Protein AF-A0A3C2EEM4-F1 (afdb_monomer)

Radius of gyration: 20.33 Å; Cα contacts (8 Å, |Δi|>4): 296; chains: 1; bounding box: 45×47×56 Å

pLDDT: mean 87.88, std 8.86, range [50.22, 98.38]

Nearest PDB structures (foldseek):
  3f7e-assembly1_B  TM=2.588E-01  e=2.971E+00  Mycolicibacterium smegmatis
  1b8m-assembly1_B  TM=1.562E-01  e=4.409E+00  Homo sapiens

Solvent-accessible surface area (backbone atoms only — not comparable to full-atom values): 11496 Å² total; per-residue (Å²): 78,31,35,69,43,98,84,75,45,78,46,79,70,43,50,67,49,71,42,63,48,26,52,34,72,70,47,68,84,57,85,82,83,59,86,52,42,92,77,50,68,72,65,81,54,28,32,37,43,38,29,25,86,85,75,49,72,41,78,44,52,39,49,71,39,75,70,48,96,58,37,70,40,38,24,47,23,66,43,71,44,64,59,63,28,79,74,38,94,62,88,51,88,75,74,90,64,34,28,35,42,52,73,85,50,93,42,48,74,63,52,40,66,44,67,73,46,82,42,83,44,60,70,77,89,67,89,69,87,86,70,88,80,61,79,75,85,77,72,98,69,51,73,50,70,53,78,96,86,42,71,51,67,60,73,80,86,85,69,86,80,72,82,81,86,78,86,51,82,48,76,42,68,60,76,28,75,45,89,51,128

Structure (mmCIF, N/CA/C/O backbone):
data_AF-A0A3C2EEM4-F1
#
_entry.id   AF-A0A3C2EEM4-F1
#
loop_
_atom_site.group_PDB
_atom_site.id
_atom_site.type_symbol
_atom_site.label_atom_id
_atom_site.label_alt_id
_atom_site.label_comp_id
_atom_site.label_asym_id
_atom_site.label_entity_id
_atom_site.label_seq_id
_atom_site.pdbx_PDB_ins_code
_atom_site.Cartn_x
_atom_site.Cartn_y
_atom_site.Cartn_z
_atom_site.occupancy
_atom_site.B_iso_or_equiv
_atom_site.auth_seq_id
_atom_site.auth_comp_id
_atom_site.auth_asym_id
_atom_site.auth_atom_id
_atom_site.pdbx_PDB_model_num
ATOM 1 N N . GLU A 1 1 ? -7.125 6.349 11.278 1.00 89.50 1 GLU A N 1
ATOM 2 C CA . GLU A 1 1 ? -7.644 6.377 9.908 1.00 89.50 1 GLU A CA 1
ATOM 3 C C . GLU A 1 1 ? -8.327 7.687 9.662 1.00 89.50 1 GLU A C 1
ATOM 5 O O . GLU A 1 1 ? -9.204 8.080 10.432 1.00 89.50 1 GLU A O 1
ATOM 10 N N . SER A 1 2 ? -7.897 8.320 8.584 1.00 91.81 2 SER A N 1
ATOM 11 C CA . SER A 1 2 ? -8.539 9.501 8.043 1.00 91.81 2 SER A CA 1
ATOM 12 C C . SER A 1 2 ? -8.528 9.378 6.538 1.00 91.81 2 SER A C 1
ATOM 14 O O . SER A 1 2 ? -7.517 8.961 5.974 1.00 91.81 2 SER A O 1
ATOM 16 N N . VAL A 1 3 ? -9.636 9.701 5.895 1.00 91.62 3 VAL A N 1
ATOM 17 C CA . VAL A 1 3 ? -9.782 9.560 4.447 1.00 91.62 3 VAL A CA 1
ATOM 18 C C . VAL A 1 3 ? -9.845 10.946 3.833 1.00 91.62 3 VAL A C 1
ATOM 20 O O . VAL A 1 3 ? -10.560 11.819 4.327 1.00 91.62 3 VAL A O 1
ATOM 23 N N . LEU A 1 4 ? -9.077 11.155 2.763 1.00 91.06 4 LEU A N 1
ATOM 24 C CA . LEU A 1 4 ? -9.224 12.346 1.942 1.00 91.06 4 LEU A CA 1
ATOM 25 C C . LEU A 1 4 ? -10.409 12.139 0.999 1.00 91.06 4 LEU A C 1
ATOM 27 O O . LEU A 1 4 ? -10.422 11.201 0.197 1.00 91.06 4 LEU A O 1
ATOM 31 N N . THR A 1 5 ? -11.408 13.001 1.128 1.00 88.38 5 THR A N 1
ATOM 32 C CA . THR A 1 5 ? -12.617 12.993 0.297 1.00 88.38 5 THR A CA 1
ATOM 33 C C . THR A 1 5 ? -12.367 13.664 -1.056 1.00 88.38 5 THR A C 1
ATOM 35 O O . THR A 1 5 ? -11.402 14.408 -1.235 1.00 88.38 5 THR A O 1
ATOM 38 N N . SER A 1 6 ? -13.273 13.454 -2.014 1.00 86.12 6 SER A N 1
ATOM 39 C CA . SER A 1 6 ? -13.220 14.094 -3.339 1.00 86.12 6 SER A CA 1
ATOM 40 C C . SER A 1 6 ? -13.271 15.628 -3.282 1.00 86.12 6 SER A C 1
ATOM 42 O O . SER A 1 6 ? -12.810 16.290 -4.205 1.00 86.12 6 SER A O 1
ATOM 44 N N . GLU A 1 7 ? -13.800 16.191 -2.194 1.00 85.12 7 GLU A N 1
ATOM 45 C CA . GLU A 1 7 ? -13.881 17.636 -1.941 1.00 85.12 7 GLU A CA 1
ATOM 46 C C . GLU A 1 7 ? -12.627 18.193 -1.241 1.00 85.12 7 GLU A C 1
ATOM 48 O O . GLU A 1 7 ? -12.628 19.332 -0.780 1.00 85.12 7 GLU A O 1
ATOM 53 N N . ASN A 1 8 ? -11.552 17.401 -1.144 1.00 82.62 8 ASN A N 1
ATOM 54 C CA . ASN A 1 8 ? -10.299 17.752 -0.467 1.00 82.62 8 ASN A CA 1
ATOM 55 C C . ASN A 1 8 ? -10.444 18.008 1.051 1.00 82.62 8 ASN A C 1
ATOM 57 O O . ASN A 1 8 ? -9.596 18.651 1.677 1.00 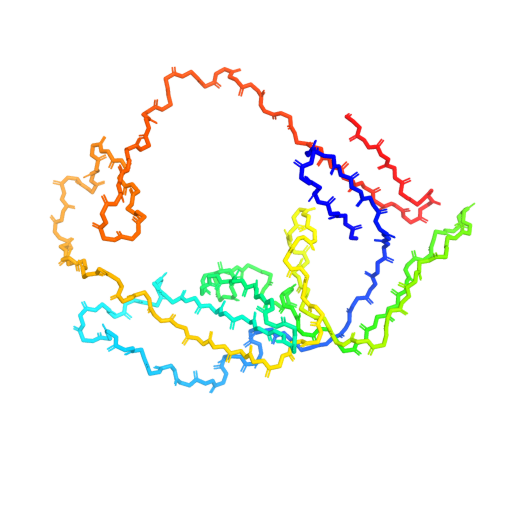82.62 8 ASN A O 1
ATOM 61 N N . ASN A 1 9 ? -11.507 17.472 1.656 1.00 86.31 9 ASN A N 1
ATOM 62 C CA . ASN A 1 9 ? -11.719 17.469 3.102 1.00 86.31 9 ASN A CA 1
ATOM 63 C C . ASN A 1 9 ? -11.183 16.174 3.718 1.00 86.31 9 ASN A C 1
ATOM 65 O O . ASN A 1 9 ? -11.308 15.103 3.116 1.00 86.31 9 ASN A O 1
ATOM 69 N N . VAL A 1 10 ? -10.618 16.272 4.922 1.00 89.19 10 VAL A N 1
ATOM 70 C CA . VAL A 1 10 ? -10.135 15.119 5.691 1.00 89.19 10 VAL A CA 1
ATOM 71 C C . VAL A 1 10 ? -11.228 14.673 6.649 1.00 89.19 10 VAL A C 1
ATOM 73 O O . VAL A 1 10 ? -11.633 15.430 7.528 1.00 89.19 10 VAL A O 1
ATOM 76 N N . GLU A 1 11 ? -11.688 13.437 6.496 1.00 90.00 11 GLU A N 1
ATOM 77 C CA . GLU A 1 11 ? -12.656 12.825 7.402 1.00 90.00 11 GLU A CA 1
ATOM 78 C C . GLU A 1 11 ? -11.941 11.857 8.345 1.00 90.00 11 GLU A C 1
ATOM 80 O O . GLU A 1 11 ? -11.355 10.868 7.901 1.00 90.00 11 GLU A O 1
ATOM 85 N N . PHE A 1 12 ? -11.976 12.132 9.652 1.00 89.44 12 PHE A N 1
ATOM 86 C CA . PHE A 1 12 ? -11.448 11.215 10.660 1.00 89.44 12 PHE A CA 1
ATOM 87 C C . PHE A 1 12 ? -12.462 10.114 10.971 1.00 89.44 12 PHE A C 1
ATOM 89 O O . PHE A 1 12 ? -13.551 10.380 11.475 1.00 89.44 12 PHE A O 1
ATOM 96 N N . ILE A 1 13 ? -12.067 8.866 10.727 1.00 89.94 13 ILE A N 1
ATOM 97 C CA . ILE A 1 13 ? -12.925 7.691 10.931 1.00 89.94 13 ILE A CA 1
ATOM 98 C C . ILE A 1 13 ? -12.725 7.111 12.332 1.00 89.94 13 ILE A C 1
ATOM 100 O O . ILE A 1 13 ? -13.673 6.697 12.999 1.00 89.94 13 ILE A O 1
ATOM 104 N N . GLY A 1 14 ? -11.476 7.060 12.790 1.00 89.69 14 GLY A N 1
ATOM 105 C CA . GLY A 1 14 ? -11.154 6.460 14.076 1.00 89.69 14 GLY A CA 1
ATOM 106 C C . GLY A 1 14 ? -9.685 6.121 14.240 1.00 89.69 14 GLY A C 1
ATOM 107 O O . GLY A 1 14 ? -8.887 6.198 13.305 1.00 89.69 14 GLY A O 1
ATOM 108 N N . ALA A 1 15 ? -9.315 5.725 15.452 1.00 90.56 15 ALA A N 1
ATOM 109 C CA . ALA A 1 15 ? -7.987 5.214 15.755 1.00 90.56 15 ALA A CA 1
ATOM 110 C C . ALA A 1 15 ? -8.075 3.710 16.005 1.00 90.56 15 ALA A C 1
ATOM 112 O O . ALA A 1 15 ? -8.898 3.255 16.799 1.00 90.56 15 ALA A O 1
ATOM 113 N N . PHE A 1 16 ? -7.215 2.943 15.340 1.00 91.94 16 PHE A N 1
ATOM 114 C CA . PHE A 1 16 ? -7.275 1.488 15.351 1.00 91.94 16 PHE A CA 1
ATOM 115 C C . PHE A 1 16 ? -5.883 0.895 15.512 1.00 91.94 16 PHE A C 1
ATOM 117 O O . PHE A 1 16 ? -4.899 1.417 14.987 1.00 91.94 16 PHE A O 1
ATOM 124 N N . ARG A 1 17 ? -5.816 -0.228 16.222 1.00 93.19 17 ARG A N 1
ATOM 125 C CA . ARG A 1 17 ? -4.671 -1.128 16.211 1.00 93.19 17 ARG A CA 1
ATOM 126 C C . ARG A 1 17 ? -5.009 -2.297 15.300 1.00 93.19 17 ARG A C 1
ATOM 128 O O . ARG A 1 17 ? -5.908 -3.076 15.616 1.00 93.19 17 ARG A O 1
ATOM 135 N N . TYR A 1 18 ? -4.252 -2.429 14.222 1.00 95.62 18 TYR A N 1
ATOM 136 C CA . TYR A 1 18 ? -4.351 -3.557 13.309 1.00 95.62 18 TYR A CA 1
ATOM 137 C C . TYR A 1 18 ? -3.287 -4.605 13.604 1.00 95.62 18 TYR A C 1
ATOM 139 O O . TYR A 1 18 ? -2.171 -4.281 14.016 1.00 95.62 18 TYR A O 1
ATOM 147 N N . LYS A 1 19 ? -3.641 -5.868 13.380 1.00 96.06 19 LYS A N 1
ATOM 148 C CA . LYS A 1 19 ? -2.719 -7.000 13.424 1.00 96.06 19 LYS A CA 1
ATOM 149 C C . LYS A 1 19 ? -3.008 -7.922 12.247 1.00 96.06 19 LYS A C 1
ATOM 151 O O . LYS A 1 19 ? -4.160 -8.107 11.861 1.00 96.06 19 LYS A O 1
ATOM 156 N N . GLY A 1 20 ? -1.951 -8.481 11.675 1.00 96.62 20 GLY A N 1
ATOM 157 C CA . GLY A 1 20 ? -2.048 -9.357 10.520 1.00 96.62 20 GLY A CA 1
ATOM 158 C C . GLY A 1 20 ? -0.684 -9.658 9.917 1.00 96.62 20 GLY A C 1
ATOM 159 O O . GLY A 1 20 ? 0.334 -9.560 10.604 1.00 96.62 20 GLY A O 1
ATOM 160 N N . TYR A 1 21 ? -0.675 -10.021 8.639 1.00 97.50 21 TYR A N 1
ATOM 161 C CA . TYR A 1 21 ? 0.526 -10.455 7.927 1.00 97.50 21 TYR A CA 1
ATOM 162 C C . TYR A 1 21 ? 1.130 -9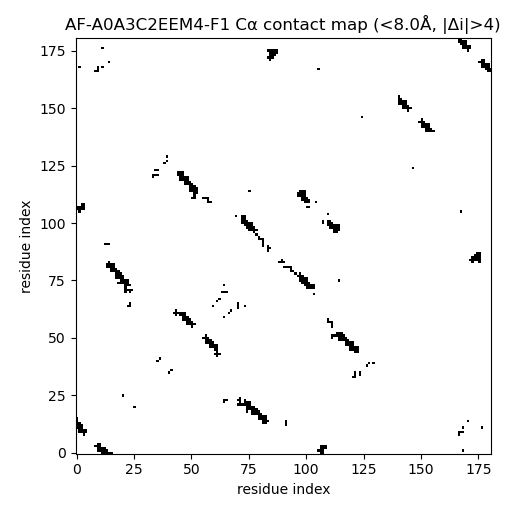.304 7.131 1.00 97.50 21 TYR A C 1
ATOM 164 O O . TYR A 1 21 ? 0.421 -8.648 6.370 1.00 97.50 21 TYR A O 1
ATOM 172 N N . SER A 1 22 ? 2.434 -9.069 7.271 1.00 97.69 22 SER A N 1
ATOM 173 C CA . SER A 1 22 ? 3.128 -8.091 6.433 1.00 97.69 22 SER A CA 1
ATOM 174 C C . SER A 1 22 ? 3.136 -8.530 4.975 1.00 97.69 22 SER A C 1
ATOM 176 O O . SER A 1 22 ? 3.408 -9.691 4.667 1.00 97.69 22 SER A O 1
ATOM 178 N N . LEU A 1 23 ? 2.922 -7.581 4.067 1.00 97.19 23 LEU A N 1
ATOM 179 C CA . LEU A 1 23 ? 3.099 -7.808 2.640 1.00 97.19 23 LEU A CA 1
ATOM 180 C C . LEU A 1 23 ? 4.549 -8.199 2.311 1.00 97.19 23 LEU A C 1
ATOM 182 O O . LEU A 1 23 ? 4.767 -9.034 1.438 1.00 97.19 23 LEU A O 1
ATOM 186 N N . PHE A 1 24 ? 5.530 -7.675 3.053 1.00 97.38 24 PHE A N 1
ATOM 187 C CA . PHE A 1 24 ? 6.920 -8.122 2.953 1.00 97.38 24 PHE A CA 1
ATOM 188 C C . PHE A 1 24 ? 7.051 -9.608 3.301 1.00 97.38 24 PHE A C 1
ATOM 190 O O . PHE A 1 24 ? 7.590 -10.367 2.503 1.00 97.38 24 PHE A O 1
ATOM 197 N N . ASP A 1 25 ? 6.513 -10.046 4.443 1.00 97.12 25 ASP A N 1
ATOM 198 C CA . ASP A 1 25 ? 6.624 -11.445 4.885 1.00 97.12 25 ASP A CA 1
ATOM 199 C C . ASP A 1 25 ? 5.908 -12.407 3.930 1.00 97.12 25 ASP A C 1
ATOM 201 O O . ASP A 1 25 ? 6.370 -13.527 3.716 1.00 97.12 25 ASP A O 1
ATOM 205 N N . LEU A 1 26 ? 4.806 -11.961 3.319 1.00 96.75 26 LEU A N 1
ATOM 206 C CA . LEU A 1 26 ? 4.083 -12.730 2.309 1.00 96.75 26 LEU A CA 1
ATOM 207 C C . LEU A 1 26 ? 4.866 -12.863 1.000 1.00 96.75 26 LEU A C 1
ATOM 209 O O . LEU A 1 26 ? 4.804 -13.913 0.372 1.00 96.75 26 LEU A O 1
ATOM 213 N N . LEU A 1 27 ? 5.578 -11.820 0.564 1.00 96.12 27 LEU A N 1
ATOM 214 C CA . LEU A 1 27 ? 6.225 -11.785 -0.753 1.00 96.12 27 LEU A CA 1
ATOM 215 C C . LEU A 1 27 ? 7.686 -12.245 -0.734 1.00 96.12 27 LEU A C 1
ATOM 217 O O . LEU A 1 27 ? 8.135 -12.877 -1.689 1.00 96.12 27 LEU A O 1
ATOM 221 N N . ASN A 1 28 ? 8.427 -11.944 0.332 1.00 95.50 28 ASN A N 1
ATOM 222 C CA . ASN A 1 28 ? 9.863 -12.200 0.456 1.00 95.50 28 ASN A CA 1
ATOM 223 C C . ASN A 1 28 ? 10.275 -13.674 0.238 1.00 95.50 28 ASN A C 1
ATOM 225 O O . ASN A 1 28 ? 11.320 -13.905 -0.371 1.00 95.50 28 ASN A O 1
ATOM 229 N N . PRO A 1 29 ? 9.485 -14.689 0.651 1.00 95.38 29 PRO A N 1
ATOM 230 C CA . PRO A 1 29 ? 9.822 -16.088 0.385 1.00 95.38 29 PRO A CA 1
ATOM 231 C C . PRO A 1 29 ? 9.763 -16.486 -1.098 1.00 95.38 29 PRO A C 1
ATOM 233 O O . PRO A 1 29 ? 10.272 -17.546 -1.469 1.00 95.38 29 PRO A O 1
ATOM 236 N N . HIS A 1 30 ? 9.122 -15.689 -1.957 1.00 91.12 30 HIS A N 1
ATOM 237 C CA . HIS A 1 30 ? 8.883 -16.055 -3.349 1.00 91.12 30 HIS A CA 1
ATOM 238 C C . HIS A 1 30 ? 9.983 -15.547 -4.286 1.00 91.12 30 HIS A C 1
ATOM 240 O O . HIS A 1 30 ? 10.279 -14.357 -4.367 1.00 91.12 30 HIS A O 1
ATOM 246 N N . LEU A 1 31 ? 10.534 -16.459 -5.093 1.00 86.81 31 LEU A N 1
ATOM 247 C CA . LEU A 1 31 ? 11.424 -16.105 -6.198 1.00 86.81 31 LEU A CA 1
ATOM 248 C C . LEU A 1 31 ? 10.620 -15.489 -7.349 1.00 86.81 31 LEU A C 1
ATOM 250 O O . LEU A 1 31 ? 9.825 -16.166 -8.008 1.00 86.81 31 LEU A O 1
ATOM 254 N N . LEU A 1 32 ? 10.854 -14.205 -7.611 1.00 87.44 32 LEU A N 1
ATOM 255 C CA . LEU A 1 32 ? 10.164 -13.466 -8.663 1.00 87.44 32 LEU A CA 1
ATOM 256 C C . LEU A 1 32 ? 10.621 -13.895 -10.059 1.00 87.44 32 LEU A C 1
ATOM 258 O O . LEU A 1 32 ? 11.792 -13.773 -10.420 1.00 87.44 32 LEU A O 1
ATOM 262 N N . LYS A 1 33 ? 9.663 -14.312 -10.890 1.00 88.19 33 LYS A N 1
ATOM 263 C CA . LYS A 1 33 ? 9.865 -14.556 -12.325 1.00 88.19 33 LYS A CA 1
ATOM 264 C C . LYS A 1 33 ? 9.409 -13.340 -13.124 1.00 88.19 33 LYS A C 1
ATOM 266 O O . LYS A 1 33 ? 8.292 -13.291 -13.633 1.00 88.19 33 LYS A O 1
ATOM 271 N N . LYS A 1 34 ? 10.272 -12.330 -13.184 1.00 89.12 34 LYS A N 1
ATOM 272 C CA . LYS A 1 34 ? 10.001 -11.061 -13.865 1.00 89.12 34 LYS A CA 1
ATOM 273 C C . LYS A 1 34 ? 9.889 -11.253 -15.383 1.00 89.12 34 LYS A C 1
ATOM 275 O O . LYS A 1 34 ? 10.791 -11.808 -16.003 1.00 89.12 34 LYS A O 1
ATOM 280 N N . LYS A 1 35 ? 8.796 -10.763 -15.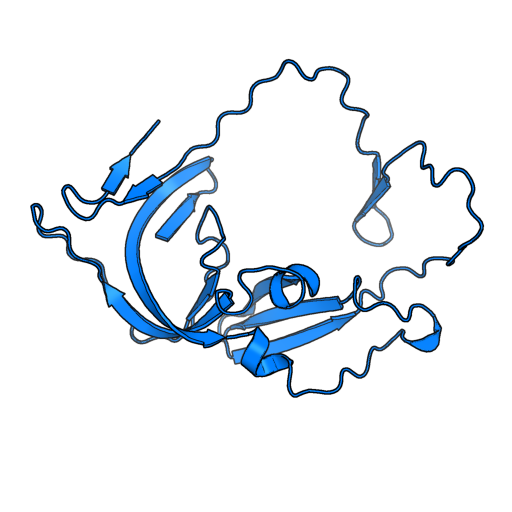981 1.00 88.50 35 LYS A N 1
ATOM 281 C CA . LYS A 1 35 ? 8.451 -10.977 -17.401 1.00 88.50 35 LYS A CA 1
ATOM 282 C C . LYS A 1 35 ? 9.505 -10.424 -18.365 1.00 88.50 35 LYS A C 1
ATOM 284 O O . LYS A 1 35 ? 9.824 -11.061 -19.359 1.00 88.50 35 LYS A O 1
ATOM 289 N N . ASN A 1 36 ? 10.052 -9.253 -18.059 1.00 87.75 36 ASN A N 1
ATOM 290 C CA . ASN A 1 36 ? 11.026 -8.518 -18.871 1.00 87.75 36 ASN A CA 1
ATOM 291 C C . ASN A 1 36 ? 12.460 -8.610 -18.309 1.00 87.75 36 ASN A C 1
ATOM 293 O O . ASN A 1 36 ? 13.258 -7.709 -18.551 1.00 87.75 36 ASN A O 1
ATOM 297 N N . VAL A 1 37 ? 12.803 -9.664 -17.550 1.00 88.81 37 VAL A N 1
ATOM 298 C CA . VAL A 1 37 ? 14.117 -9.790 -16.879 1.00 88.81 37 VAL A CA 1
ATOM 299 C C . VAL A 1 37 ? 15.309 -9.699 -17.838 1.00 88.81 37 VAL A C 1
ATOM 301 O O . VAL A 1 37 ? 16.332 -9.121 -17.481 1.00 88.81 37 VAL A O 1
ATOM 304 N N . GLU A 1 38 ? 15.171 -10.201 -19.066 1.00 88.62 38 GLU A N 1
ATOM 305 C CA . GLU A 1 38 ? 16.239 -10.160 -20.075 1.00 88.62 38 GLU A CA 1
ATOM 306 C C . GLU A 1 38 ? 16.520 -8.744 -20.592 1.00 88.62 38 GLU A C 1
ATOM 308 O O . GLU A 1 38 ? 17.649 -8.427 -20.955 1.00 88.62 38 GLU A O 1
ATOM 313 N N . ILE A 1 39 ? 15.505 -7.878 -20.579 1.00 87.00 39 ILE A N 1
ATOM 314 C CA . ILE A 1 39 ? 15.567 -6.511 -21.114 1.00 87.00 39 ILE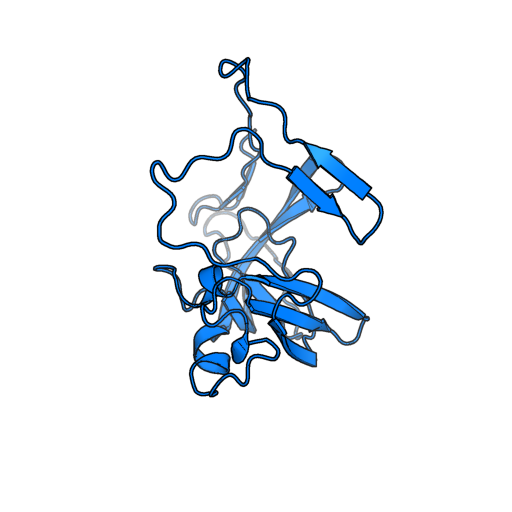 A CA 1
ATOM 315 C C . ILE A 1 39 ? 15.881 -5.519 -19.991 1.00 87.00 39 ILE A C 1
ATOM 317 O O . ILE A 1 39 ? 16.708 -4.621 -20.138 1.00 87.00 39 ILE A O 1
ATOM 321 N N . PHE A 1 40 ? 15.247 -5.703 -18.834 1.00 86.31 40 PHE A N 1
ATOM 322 C CA . PHE A 1 40 ? 15.383 -4.843 -17.670 1.00 86.31 40 PHE A CA 1
ATOM 323 C C . PHE A 1 40 ? 15.463 -5.703 -16.408 1.00 86.31 40 PHE A C 1
ATOM 325 O O . PHE A 1 40 ? 14.460 -6.181 -15.889 1.00 86.31 40 PHE A O 1
ATOM 332 N N . ARG A 1 41 ? 16.674 -5.923 -15.896 1.00 86.25 41 ARG A N 1
ATOM 333 C CA . ARG A 1 41 ? 16.896 -6.746 -14.692 1.00 86.25 41 ARG A CA 1
ATOM 334 C C . ARG A 1 41 ? 16.470 -6.103 -13.365 1.00 86.25 41 ARG A C 1
ATOM 336 O O . ARG A 1 41 ? 15.990 -6.851 -12.515 1.00 86.25 41 ARG A O 1
ATOM 343 N N . PRO A 1 42 ? 16.671 -4.790 -13.124 1.00 87.31 42 PRO A N 1
ATOM 344 C CA . PRO A 1 42 ? 16.372 -4.202 -11.819 1.00 87.31 42 PRO A CA 1
ATOM 345 C C . PRO A 1 42 ? 14.899 -4.384 -11.415 1.00 87.31 42 PRO A C 1
ATOM 347 O O . PRO A 1 42 ? 14.037 -4.296 -12.283 1.00 87.31 42 PRO A O 1
ATOM 350 N N . PRO A 1 43 ? 14.586 -4.585 -10.121 1.00 88.62 43 PRO A N 1
ATOM 351 C CA . PRO A 1 43 ? 13.213 -4.786 -9.649 1.00 88.62 43 PRO A CA 1
ATOM 352 C C . PRO A 1 43 ? 12.424 -3.476 -9.467 1.00 88.62 43 PRO A C 1
ATOM 354 O O . PRO A 1 43 ? 11.311 -3.499 -8.960 1.00 88.62 43 PRO A O 1
ATOM 357 N N . ILE A 1 44 ? 12.997 -2.324 -9.833 1.00 87.88 44 ILE A N 1
ATOM 358 C CA . ILE A 1 44 ? 12.401 -0.998 -9.594 1.00 87.88 44 ILE A CA 1
ATOM 359 C C . ILE A 1 44 ? 11.131 -0.740 -10.420 1.00 87.88 44 ILE A C 1
ATOM 361 O O . ILE A 1 44 ? 10.332 0.120 -10.076 1.00 87.88 44 ILE A O 1
ATOM 365 N N . ASP A 1 45 ? 10.930 -1.493 -11.498 1.00 90.38 45 ASP A N 1
ATOM 366 C CA . ASP A 1 45 ? 9.733 -1.452 -12.339 1.00 90.38 45 ASP A CA 1
ATOM 367 C C . ASP A 1 45 ? 8.671 -2.482 -11.906 1.00 90.38 45 ASP A C 1
ATOM 369 O O . ASP A 1 45 ? 7.674 -2.681 -12.606 1.00 90.38 45 ASP A O 1
ATOM 373 N N . LEU A 1 46 ? 8.884 -3.164 -10.776 1.00 93.94 46 LEU A N 1
ATOM 374 C CA . LEU A 1 46 ? 7.893 -4.046 -10.176 1.00 93.94 46 LEU A CA 1
ATOM 375 C C . LEU A 1 46 ? 6.913 -3.257 -9.304 1.00 93.94 46 LEU A C 1
ATOM 377 O O . LEU A 1 46 ? 7.265 -2.290 -8.624 1.00 93.94 46 LEU A O 1
ATOM 381 N N . TYR A 1 47 ? 5.674 -3.727 -9.283 1.00 95.88 47 TYR A N 1
ATOM 382 C CA . TYR A 1 47 ? 4.617 -3.214 -8.426 1.00 95.88 47 TYR A CA 1
ATOM 383 C C . TYR A 1 47 ? 3.647 -4.336 -8.058 1.00 95.88 47 TYR A C 1
ATOM 385 O O . TYR A 1 47 ? 3.503 -5.334 -8.767 1.00 95.88 47 TYR A O 1
ATOM 393 N N . VAL A 1 48 ? 2.994 -4.182 -6.919 1.00 97.31 48 VAL A N 1
ATOM 394 C CA . VAL A 1 48 ? 2.043 -5.123 -6.352 1.00 97.31 48 VAL A CA 1
ATOM 395 C C . VAL A 1 48 ? 0.651 -4.538 -6.489 1.00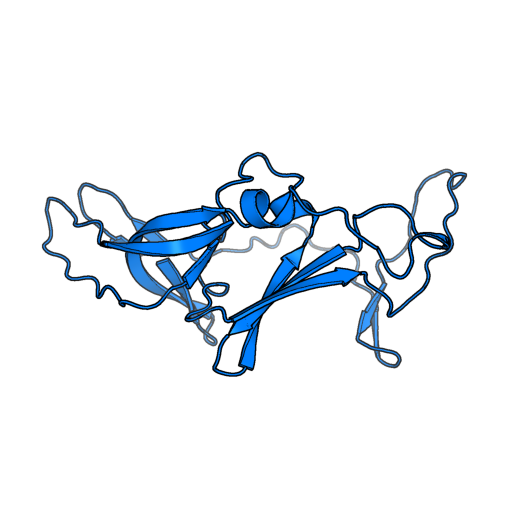 97.31 48 VAL A C 1
ATOM 397 O O . VAL A 1 48 ? 0.394 -3.423 -6.045 1.00 97.31 48 VAL A O 1
ATOM 400 N N . VAL A 1 49 ? -0.245 -5.300 -7.105 1.00 97.94 49 VAL A N 1
ATOM 401 C CA . VAL A 1 49 ? -1.671 -4.986 -7.194 1.00 97.94 49 VAL A CA 1
ATOM 402 C C . VAL A 1 49 ? -2.411 -5.942 -6.274 1.00 97.94 49 VAL A C 1
ATOM 404 O O . VAL A 1 49 ? -2.273 -7.160 -6.419 1.00 97.94 49 VAL A O 1
ATOM 407 N N . ILE A 1 50 ? -3.188 -5.393 -5.346 1.00 98.31 50 ILE A N 1
ATOM 408 C CA . ILE A 1 50 ? -4.077 -6.166 -4.481 1.00 98.31 50 ILE A CA 1
ATOM 409 C C . ILE A 1 50 ? -5.510 -5.835 -4.867 1.00 98.31 50 ILE A C 1
ATOM 411 O O . ILE A 1 50 ? -5.855 -4.661 -4.959 1.00 98.31 50 ILE A O 1
ATOM 415 N N . GLU A 1 51 ? -6.319 -6.861 -5.101 1.00 98.38 51 GLU A N 1
ATOM 416 C CA . GLU A 1 51 ? -7.728 -6.736 -5.478 1.00 98.38 51 GLU A CA 1
ATOM 417 C C . GLU A 1 51 ? -8.631 -7.402 -4.445 1.00 98.38 51 GLU A C 1
ATOM 419 O O . GLU A 1 51 ? -8.222 -8.371 -3.791 1.00 98.38 51 GLU A O 1
ATOM 424 N N . ASN A 1 52 ? -9.863 -6.909 -4.328 1.00 97.50 52 ASN A N 1
ATOM 425 C CA . ASN A 1 52 ? -10.893 -7.496 -3.476 1.00 97.50 52 ASN A CA 1
ATOM 426 C C . ASN A 1 52 ? -12.022 -8.180 -4.258 1.00 97.50 52 ASN A C 1
ATOM 428 O O . ASN A 1 52 ? -12.052 -8.199 -5.489 1.00 97.50 52 ASN A O 1
ATOM 432 N N . ASP A 1 53 ? -12.959 -8.755 -3.508 1.00 95.56 53 ASP A N 1
ATOM 433 C CA . ASP A 1 53 ? -14.170 -9.416 -4.005 1.00 95.56 53 ASP A CA 1
ATOM 434 C C . ASP A 1 53 ? -15.160 -8.469 -4.711 1.00 95.56 53 ASP A C 1
ATOM 436 O O . ASP A 1 53 ? -16.048 -8.936 -5.425 1.00 95.56 53 ASP A O 1
ATOM 440 N N . LYS A 1 54 ? -14.987 -7.150 -4.567 1.00 96.19 54 LYS A N 1
ATOM 441 C CA . LYS A 1 54 ? -15.788 -6.105 -5.226 1.00 96.19 54 LYS A CA 1
ATOM 442 C C . LYS A 1 54 ? -15.149 -5.563 -6.511 1.00 96.19 54 LYS A C 1
ATOM 444 O O . LYS A 1 54 ? -15.748 -4.718 -7.171 1.00 96.19 54 LYS A O 1
ATOM 449 N N . GLY A 1 55 ? -13.960 -6.042 -6.885 1.00 95.69 55 GLY A N 1
ATOM 450 C CA . GLY A 1 55 ? -13.219 -5.560 -8.056 1.00 95.69 55 GLY A CA 1
ATOM 451 C C . GLY A 1 55 ? -12.491 -4.227 -7.841 1.00 95.69 55 GLY A C 1
ATOM 452 O O . GLY A 1 55 ? -12.001 -3.637 -8.803 1.00 95.69 55 GLY A O 1
ATOM 453 N N . GLU A 1 56 ? -12.400 -3.751 -6.600 1.00 97.56 56 GLU A N 1
ATOM 454 C CA . GLU A 1 56 ? -11.568 -2.612 -6.219 1.00 97.56 56 GLU A CA 1
ATOM 455 C C . GLU A 1 56 ? -10.108 -3.061 -6.097 1.00 97.56 56 GLU A C 1
ATOM 457 O O . GLU A 1 56 ? -9.817 -4.231 -5.827 1.00 97.56 56 GLU A O 1
ATOM 462 N N . SER A 1 57 ? -9.171 -2.130 -6.285 1.00 97.69 57 SER A N 1
ATOM 463 C CA . SER A 1 57 ? -7.749 -2.450 -6.217 1.00 97.69 57 SER A CA 1
ATOM 464 C C . SER A 1 57 ? -6.917 -1.337 -5.610 1.00 97.69 57 SER A C 1
ATOM 466 O O . SER A 1 57 ? -7.183 -0.158 -5.845 1.00 97.69 57 SER A O 1
ATOM 468 N N . VAL A 1 58 ? -5.855 -1.727 -4.912 1.00 97.81 58 VAL A N 1
ATOM 469 C CA . VAL A 1 58 ? -4.802 -0.825 -4.441 1.00 97.81 58 VAL A CA 1
ATOM 470 C C . VAL A 1 58 ? -3.455 -1.271 -4.989 1.00 97.81 58 VAL A C 1
ATOM 472 O O . VAL A 1 58 ? -3.234 -2.454 -5.268 1.00 97.81 58 VAL A O 1
ATOM 475 N N . VAL A 1 59 ? -2.556 -0.306 -5.170 1.00 97.31 59 VAL A N 1
ATOM 476 C CA . VAL A 1 59 ? -1.246 -0.529 -5.780 1.00 97.31 59 VAL A CA 1
ATOM 477 C C . VAL A 1 59 ? -0.141 -0.048 -4.852 1.00 97.31 59 VAL A C 1
ATOM 479 O O . VAL A 1 59 ? -0.215 1.053 -4.298 1.00 97.31 59 VAL A O 1
ATOM 482 N N . PHE A 1 60 ? 0.894 -0.877 -4.736 1.00 96.94 60 PHE A N 1
ATOM 483 C CA . PHE A 1 60 ? 2.129 -0.573 -4.029 1.00 96.94 60 PHE A CA 1
ATOM 484 C C . PHE A 1 60 ? 3.329 -0.806 -4.955 1.00 96.94 60 PHE A C 1
ATOM 486 O O . PHE A 1 60 ? 3.421 -1.828 -5.625 1.00 96.94 60 PHE A O 1
ATOM 493 N N . SER A 1 61 ? 4.264 0.128 -5.017 1.00 95.06 61 SER A N 1
ATOM 494 C CA . SER A 1 61 ? 5.578 -0.048 -5.626 1.00 95.06 61 SER A CA 1
ATOM 495 C C . SER A 1 61 ? 6.383 -1.150 -4.929 1.00 95.06 61 SER A C 1
ATOM 497 O O . SER A 1 61 ? 6.220 -1.432 -3.744 1.00 95.06 61 SER A O 1
ATOM 499 N N . TRP A 1 62 ? 7.313 -1.773 -5.650 1.00 95.19 62 TRP A N 1
ATOM 500 C CA . TRP A 1 62 ? 8.223 -2.733 -5.024 1.00 95.19 62 TRP A CA 1
ATOM 501 C C . TRP A 1 62 ? 9.116 -2.082 -3.957 1.00 95.19 62 TRP A C 1
ATOM 503 O O . TRP A 1 62 ? 9.380 -2.667 -2.905 1.00 95.19 62 TRP A O 1
ATOM 513 N N . SER A 1 63 ? 9.544 -0.842 -4.203 1.00 92.69 63 SER A N 1
ATOM 514 C CA . SER A 1 63 ? 10.397 -0.081 -3.292 1.00 92.69 63 SER A CA 1
ATOM 515 C C . SER A 1 63 ? 9.710 0.272 -1.974 1.00 92.69 63 SER A C 1
ATOM 517 O O . SER A 1 63 ? 10.359 0.195 -0.938 1.00 92.69 63 SER A O 1
ATOM 519 N N . GLU A 1 64 ? 8.413 0.594 -1.951 1.00 93.75 64 GLU A N 1
ATOM 520 C CA . GLU A 1 64 ? 7.749 0.892 -0.669 1.00 93.75 64 GLU A CA 1
ATOM 521 C C . GLU A 1 64 ? 7.573 -0.342 0.226 1.00 93.75 64 GLU A C 1
ATOM 523 O O . GLU A 1 64 ? 7.403 -0.198 1.431 1.00 93.75 64 GLU A O 1
ATOM 528 N N . ILE A 1 65 ? 7.673 -1.549 -0.341 1.00 95.44 65 ILE A N 1
ATOM 529 C CA . ILE A 1 65 ? 7.612 -2.811 0.408 1.00 95.44 65 ILE A CA 1
ATOM 530 C C . ILE A 1 65 ? 9.015 -3.249 0.859 1.00 95.44 65 ILE A C 1
ATOM 532 O O . ILE A 1 65 ? 9.195 -3.659 2.003 1.00 95.44 65 ILE A O 1
ATOM 536 N N . PHE A 1 66 ? 10.017 -3.164 -0.026 1.00 94.31 66 PHE A N 1
ATOM 537 C CA . PHE A 1 66 ? 11.349 -3.754 0.196 1.00 94.31 66 PHE A CA 1
ATOM 538 C C . PHE A 1 66 ? 12.478 -2.743 0.457 1.00 94.31 66 PHE A C 1
ATOM 540 O O . PHE A 1 66 ? 13.553 -3.140 0.898 1.00 94.31 66 PHE A O 1
ATOM 547 N N . GLN A 1 67 ? 12.280 -1.456 0.166 1.00 90.75 67 GLN A N 1
ATOM 548 C CA . GLN A 1 67 ? 13.307 -0.400 0.229 1.00 90.75 67 GLN A CA 1
ATOM 549 C C . GLN A 1 67 ? 12.887 0.739 1.170 1.00 90.75 67 GLN A C 1
ATOM 551 O O . GLN A 1 67 ? 13.062 1.920 0.877 1.00 90.75 67 GLN A O 1
ATOM 556 N N . THR A 1 68 ? 12.325 0.376 2.319 1.00 90.38 68 THR A N 1
ATOM 557 C CA . THR A 1 68 ? 11.916 1.294 3.385 1.00 90.38 68 THR A CA 1
ATOM 558 C C . THR A 1 68 ? 12.446 0.797 4.728 1.00 90.38 68 THR A C 1
ATOM 560 O O . THR A 1 68 ? 12.785 -0.372 4.873 1.00 90.38 68 THR A O 1
ATOM 563 N N . ASN A 1 69 ? 12.477 1.661 5.742 1.00 92.44 69 ASN A N 1
ATOM 564 C CA . ASN A 1 69 ? 12.745 1.242 7.123 1.00 92.44 69 ASN A CA 1
ATOM 565 C C . ASN A 1 69 ? 11.488 0.683 7.820 1.00 92.44 69 ASN A C 1
ATOM 567 O O . ASN A 1 69 ? 11.564 0.217 8.954 1.00 92.44 69 ASN A O 1
ATOM 571 N N . LEU A 1 70 ? 10.328 0.736 7.155 1.00 93.06 70 LEU A N 1
ATOM 572 C CA . LEU A 1 70 ? 9.015 0.361 7.692 1.00 93.06 70 LEU A CA 1
ATOM 573 C C . LEU A 1 70 ? 8.442 -0.889 6.996 1.00 93.06 70 LEU A C 1
ATOM 575 O O . LEU A 1 70 ? 7.246 -0.969 6.732 1.00 93.06 70 LEU A O 1
ATOM 579 N N . ILE A 1 71 ? 9.290 -1.879 6.702 1.00 94.69 71 ILE A N 1
ATOM 580 C CA . ILE A 1 71 ? 8.962 -3.046 5.853 1.00 94.69 71 ILE A CA 1
ATOM 581 C C . ILE A 1 71 ? 7.780 -3.908 6.342 1.00 94.69 71 ILE A C 1
ATOM 583 O O . ILE A 1 71 ? 7.184 -4.633 5.553 1.00 94.69 71 ILE A O 1
ATOM 587 N N . HIS A 1 72 ? 7.399 -3.828 7.622 1.00 96.56 72 HIS A N 1
ATOM 588 C CA . HIS A 1 72 ? 6.264 -4.578 8.186 1.00 96.56 72 HIS A CA 1
ATOM 589 C C . HIS A 1 72 ? 5.006 -3.726 8.425 1.00 96.56 72 HIS A C 1
ATOM 591 O O . HIS A 1 72 ? 4.132 -4.130 9.190 1.00 96.56 72 HIS A O 1
ATOM 597 N N . GLN A 1 73 ? 4.911 -2.539 7.815 1.00 95.00 73 GLN A N 1
ATOM 598 C CA . GLN A 1 73 ? 3.804 -1.597 8.045 1.00 95.00 73 GLN A CA 1
ATOM 599 C C . GLN A 1 73 ? 2.757 -1.536 6.925 1.00 95.00 73 GLN A C 1
ATOM 601 O O . GLN A 1 73 ? 1.747 -0.848 7.080 1.00 95.00 73 GLN A O 1
ATOM 606 N N . ILE A 1 74 ? 2.961 -2.286 5.841 1.00 97.44 74 ILE A N 1
ATOM 607 C CA . ILE A 1 74 ? 1.918 -2.597 4.859 1.00 97.44 74 ILE A CA 1
ATOM 608 C C . ILE A 1 74 ? 1.469 -4.027 5.139 1.00 97.44 74 ILE A C 1
ATOM 610 O O . ILE A 1 74 ? 2.254 -4.963 4.973 1.00 97.44 74 ILE A O 1
ATOM 614 N N . ILE A 1 75 ? 0.238 -4.202 5.613 1.00 97.75 75 ILE A N 1
ATOM 615 C CA . ILE A 1 75 ? -0.245 -5.483 6.140 1.00 97.75 75 ILE A CA 1
ATOM 616 C C . ILE A 1 75 ? -1.584 -5.899 5.530 1.00 97.75 75 ILE A C 1
ATOM 618 O O . ILE A 1 75 ? -2.425 -5.060 5.209 1.00 97.75 75 ILE A O 1
ATOM 622 N N . LEU A 1 76 ? -1.804 -7.211 5.452 1.00 97.62 76 LEU A N 1
ATOM 623 C CA . LEU A 1 76 ? -3.134 -7.813 5.438 1.00 97.62 76 LEU A CA 1
ATOM 624 C C . LEU A 1 76 ? -3.593 -7.973 6.888 1.00 97.62 76 LEU A C 1
ATOM 626 O O . LEU A 1 76 ? -3.253 -8.955 7.551 1.00 97.62 76 LEU A O 1
ATOM 630 N N . ALA A 1 77 ? -4.317 -6.983 7.393 1.00 97.38 77 ALA A N 1
ATOM 631 C CA . ALA A 1 77 ? -4.904 -6.989 8.718 1.00 97.38 77 ALA A CA 1
ATOM 632 C C . ALA A 1 77 ? -6.038 -8.018 8.797 1.00 97.38 77 ALA A C 1
ATOM 634 O O . ALA A 1 77 ? -7.008 -7.950 8.044 1.00 97.38 77 ALA A O 1
ATOM 635 N N . THR A 1 78 ? -5.915 -8.950 9.735 1.00 95.69 78 THR A N 1
ATOM 636 C CA . THR A 1 78 ? -6.912 -9.988 10.038 1.00 95.69 78 THR A CA 1
ATOM 637 C C . THR A 1 78 ? -7.642 -9.710 11.348 1.00 95.69 78 THR A C 1
ATOM 639 O O . THR A 1 78 ? -8.677 -10.305 11.625 1.00 95.69 78 THR A O 1
ATOM 642 N N . GLU A 1 79 ? -7.082 -8.826 12.173 1.00 94.94 79 GLU A N 1
ATOM 643 C CA . GLU A 1 79 ? -7.616 -8.422 13.467 1.00 94.94 79 GLU A CA 1
ATOM 644 C C . GLU A 1 79 ? -7.566 -6.893 13.586 1.00 94.94 79 GLU A C 1
ATOM 646 O O . GLU A 1 79 ? -6.590 -6.245 13.183 1.00 94.94 79 GLU A O 1
ATOM 651 N N . VAL A 1 80 ? -8.599 -6.318 14.202 1.00 94.75 80 VAL A N 1
ATOM 652 C CA . VAL A 1 80 ? -8.702 -4.885 14.482 1.00 94.75 80 VAL A CA 1
ATOM 653 C C . VAL A 1 80 ? -9.230 -4.659 15.894 1.00 94.75 80 VAL A C 1
ATOM 655 O O . VAL A 1 80 ? -10.134 -5.350 16.358 1.00 94.75 80 VAL A O 1
ATOM 658 N N . ALA A 1 81 ? -8.666 -3.673 16.585 1.00 91.94 81 ALA A N 1
ATOM 659 C CA . ALA A 1 81 ? -9.194 -3.175 17.848 1.00 91.94 81 ALA A CA 1
ATOM 660 C C . ALA A 1 81 ? -9.230 -1.640 17.832 1.00 91.94 81 ALA A C 1
ATOM 662 O O . ALA A 1 81 ? -8.252 -1.023 17.398 1.00 91.94 81 ALA A O 1
ATOM 663 N N . PRO A 1 82 ? -10.307 -1.000 18.320 1.00 90.75 82 PRO A N 1
ATOM 664 C CA . PRO A 1 82 ? -10.368 0.449 18.399 1.00 90.75 82 PRO A CA 1
ATOM 665 C C . PRO A 1 82 ? -9.480 0.948 19.546 1.00 90.75 82 PRO A C 1
ATOM 667 O O . PRO A 1 82 ? -9.422 0.346 20.622 1.00 90.75 82 PRO A O 1
ATOM 670 N N . ILE A 1 83 ? -8.793 2.067 19.335 1.00 87.88 83 ILE A N 1
ATOM 671 C CA . ILE A 1 83 ? -8.003 2.746 20.364 1.00 87.88 83 ILE A CA 1
ATOM 672 C C . ILE A 1 83 ? -8.888 3.816 21.002 1.00 87.88 83 ILE A C 1
ATOM 674 O O . ILE A 1 83 ? -9.136 4.865 20.410 1.00 87.88 83 ILE A O 1
ATOM 678 N N . LYS A 1 84 ? -9.369 3.548 22.218 1.00 83.19 84 LYS A N 1
ATOM 679 C CA . LYS A 1 84 ? -10.217 4.483 22.969 1.00 83.19 84 LYS A CA 1
ATOM 680 C C . LYS A 1 84 ? -9.387 5.581 23.635 1.00 83.19 84 LYS A C 1
ATOM 682 O O . LYS A 1 84 ? -8.308 5.320 24.167 1.00 83.19 84 LYS A O 1
ATOM 687 N N . SER A 1 85 ? -9.908 6.808 23.632 1.00 78.88 85 SER A N 1
ATOM 688 C CA . SER A 1 85 ? -9.343 7.912 24.418 1.00 78.88 85 SER A CA 1
ATOM 689 C C . SER A 1 85 ? -9.666 7.747 25.907 1.00 78.88 85 SER A C 1
ATOM 691 O O . SER A 1 85 ? -10.750 7.295 26.267 1.00 78.88 85 SER A O 1
ATOM 693 N N . TYR A 1 86 ? -8.749 8.162 26.786 1.00 74.81 86 TYR A N 1
ATOM 694 C CA . TYR A 1 86 ? -8.971 8.107 28.236 1.00 74.81 86 TYR A CA 1
ATOM 695 C C . TYR A 1 86 ? -10.025 9.100 28.740 1.00 74.81 86 TYR A C 1
ATOM 697 O O . TYR A 1 86 ? -10.665 8.844 29.757 1.00 74.81 86 TYR A O 1
ATOM 705 N N . LYS A 1 87 ? -10.171 10.257 28.081 1.00 72.12 87 LYS A N 1
ATOM 706 C CA . LYS A 1 87 ? -11.022 11.361 28.566 1.00 72.12 87 LYS A CA 1
ATOM 707 C C . LYS A 1 87 ? -12.346 11.500 27.822 1.00 72.12 87 LYS A C 1
ATOM 709 O O . LYS A 1 87 ? -13.213 12.240 28.279 1.00 72.12 87 LYS A O 1
ATOM 714 N N . LYS A 1 88 ? -12.494 10.835 26.677 1.00 68.25 88 LYS A N 1
ATOM 715 C CA . LYS A 1 88 ? -13.718 10.839 25.874 1.00 68.25 88 LYS A CA 1
ATOM 716 C C . LYS A 1 88 ? -14.048 9.419 25.462 1.00 68.25 88 LYS A C 1
ATOM 718 O O . LYS A 1 88 ? -13.228 8.760 24.821 1.00 68.25 88 LYS A O 1
ATOM 723 N N . ASP A 1 89 ? -15.256 8.980 25.798 1.00 66.12 89 ASP A N 1
ATOM 724 C CA . ASP A 1 89 ? -15.750 7.733 25.241 1.00 66.12 89 ASP A CA 1
ATOM 725 C C . ASP A 1 89 ? -15.918 7.911 23.731 1.00 66.12 89 ASP A C 1
ATOM 727 O O . ASP A 1 89 ? -16.443 8.919 23.251 1.00 66.12 89 ASP A O 1
ATOM 731 N N . THR A 1 90 ? -15.351 6.974 22.988 1.00 70.81 90 THR A N 1
ATOM 732 C CA . THR A 1 90 ? -15.290 6.997 21.529 1.00 70.81 90 THR A CA 1
ATOM 733 C C . THR A 1 90 ? -15.602 5.593 21.051 1.00 70.81 90 THR A C 1
ATOM 735 O O . THR A 1 90 ? -14.927 4.628 21.417 1.00 70.81 90 THR A O 1
ATOM 738 N N . GLU A 1 91 ? -16.662 5.475 20.259 1.00 77.56 91 GLU A N 1
ATOM 739 C CA . GLU A 1 91 ? -17.109 4.205 19.704 1.00 77.56 91 GLU A CA 1
ATOM 740 C C . GLU A 1 91 ? -16.741 4.158 18.221 1.00 77.56 91 GLU A C 1
ATOM 742 O O . GLU A 1 91 ? -17.456 4.661 17.358 1.00 77.56 91 GLU A O 1
ATOM 747 N N . TYR A 1 92 ? -15.572 3.585 17.929 1.00 81.69 92 TYR A N 1
ATOM 748 C CA . TYR A 1 92 ? -15.154 3.318 16.556 1.00 81.69 92 TYR A CA 1
ATOM 749 C C . TYR A 1 92 ? -15.613 1.924 16.151 1.00 81.69 92 TYR A C 1
ATOM 751 O O . TYR A 1 92 ? -15.307 0.938 16.827 1.00 81.69 92 TYR A O 1
ATOM 759 N N . LYS A 1 93 ? -16.337 1.838 15.034 1.00 80.38 93 LYS A N 1
ATOM 760 C CA . LYS A 1 93 ? -16.831 0.565 14.512 1.00 80.38 93 LYS A CA 1
ATOM 761 C C . LYS A 1 93 ? -15.663 -0.290 14.033 1.00 80.38 93 LYS A C 1
ATOM 763 O O . LYS A 1 93 ? -14.862 0.151 13.213 1.00 80.38 93 LYS A O 1
ATOM 768 N N . THR A 1 94 ? -15.598 -1.524 14.511 1.00 79.19 94 THR A N 1
ATOM 769 C CA . THR A 1 94 ? -14.701 -2.550 13.977 1.00 79.19 94 THR A CA 1
ATOM 770 C C . THR A 1 94 ? -15.475 -3.467 13.047 1.00 79.19 94 THR A C 1
ATOM 772 O O . THR A 1 94 ? -16.503 -4.012 13.439 1.00 79.19 94 THR A O 1
ATOM 775 N N . GLY A 1 95 ? -14.990 -3.632 11.818 1.00 79.00 95 GLY A N 1
ATOM 776 C CA . GLY A 1 95 ? -15.478 -4.677 10.921 1.00 79.00 95 GLY A CA 1
ATOM 777 C C . GLY A 1 95 ? -14.833 -6.028 11.236 1.00 79.00 95 GLY A C 1
ATOM 778 O O . GLY A 1 95 ? -13.756 -6.079 11.825 1.00 79.00 95 GLY A O 1
ATOM 779 N N . GLU A 1 96 ? -15.473 -7.113 10.803 1.00 83.12 96 GLU A N 1
ATOM 780 C CA . GLU A 1 96 ? -14.924 -8.483 10.875 1.00 83.12 96 GLU A CA 1
ATOM 781 C C . GLU A 1 96 ? -14.094 -8.853 9.632 1.00 83.12 96 GLU A C 1
ATOM 783 O O . GLU A 1 96 ? -13.509 -9.930 9.543 1.00 83.12 96 GLU A O 1
ATOM 788 N N . GLN A 1 97 ? -14.059 -7.956 8.650 1.00 91.56 97 GLN A N 1
ATOM 789 C CA . GLN A 1 97 ? -13.416 -8.170 7.364 1.00 91.56 97 GLN A CA 1
ATOM 790 C C . GLN A 1 97 ? -11.907 -7.973 7.447 1.00 91.56 97 GLN A C 1
ATOM 792 O O . GLN A 1 97 ? -11.411 -7.096 8.159 1.00 91.56 97 GLN A O 1
ATOM 797 N N . TRP A 1 98 ? -11.179 -8.764 6.661 1.00 95.31 98 TRP A N 1
ATOM 798 C CA . TRP A 1 98 ? -9.754 -8.539 6.461 1.00 95.31 98 TRP A CA 1
ATOM 799 C C . TRP A 1 98 ? -9.550 -7.240 5.688 1.00 95.31 98 TRP A C 1
ATOM 801 O O . TRP A 1 98 ? -10.351 -6.903 4.814 1.00 95.31 98 TRP A O 1
ATOM 811 N N . LYS A 1 99 ? -8.474 -6.513 5.987 1.00 96.06 99 LYS A N 1
ATOM 812 C CA . LYS A 1 99 ? -8.163 -5.242 5.324 1.00 96.06 99 LYS A CA 1
ATOM 813 C C . LYS A 1 99 ? -6.710 -5.178 4.896 1.00 96.06 99 LYS A C 1
ATOM 815 O O . LYS A 1 99 ? -5.827 -5.546 5.659 1.00 96.06 99 LYS A O 1
ATOM 820 N N . VAL A 1 100 ? -6.442 -4.648 3.712 1.00 97.69 100 VAL A N 1
ATOM 821 C CA . VAL A 1 100 ? -5.116 -4.106 3.401 1.00 97.69 100 VAL A CA 1
ATOM 822 C C . VAL A 1 100 ? -4.983 -2.780 4.134 1.00 97.69 100 VAL A C 1
ATOM 824 O O . VAL A 1 100 ? -5.864 -1.935 4.001 1.00 97.69 100 VAL A O 1
ATOM 827 N N . ILE A 1 101 ? -3.909 -2.597 4.897 1.00 96.81 101 ILE A N 1
ATOM 828 C CA . ILE A 1 101 ? -3.621 -1.363 5.635 1.00 96.81 101 ILE A CA 1
ATOM 829 C C . ILE A 1 101 ? -2.176 -0.951 5.361 1.00 96.81 101 ILE A C 1
ATOM 831 O O . ILE A 1 101 ? -1.270 -1.773 5.483 1.00 96.81 101 ILE A O 1
ATOM 835 N N . SER A 1 102 ? -1.961 0.327 5.045 1.00 96.00 102 SER A N 1
ATOM 836 C CA . SER A 1 102 ? -0.637 0.956 4.983 1.00 96.00 102 SER A CA 1
ATOM 837 C C . SER A 1 102 ? -0.522 1.998 6.091 1.00 96.00 102 SER A C 1
ATOM 839 O O . SER A 1 102 ? -1.203 3.023 6.056 1.00 96.00 102 SER A O 1
ATOM 841 N N . ALA A 1 103 ? 0.307 1.737 7.104 1.00 92.69 103 ALA A N 1
ATOM 842 C CA . ALA A 1 103 ? 0.396 2.622 8.268 1.00 92.69 103 ALA A CA 1
ATOM 843 C C . ALA A 1 103 ? 1.167 3.925 7.992 1.00 92.69 103 ALA A C 1
ATOM 845 O O . ALA A 1 103 ? 0.997 4.897 8.723 1.00 92.69 103 ALA A O 1
ATOM 846 N N . SER A 1 104 ? 2.012 3.947 6.958 1.00 90.31 104 SER A N 1
ATOM 847 C CA . SER A 1 104 ? 2.805 5.119 6.571 1.00 90.31 104 SER A CA 1
ATOM 848 C C . SER A 1 104 ? 2.041 6.118 5.702 1.00 90.31 104 SER A C 1
ATOM 850 O O . SER A 1 104 ? 2.574 7.181 5.386 1.00 90.31 104 SER A O 1
ATOM 852 N N . ASP A 1 105 ? 0.821 5.783 5.286 1.00 92.38 105 ASP A N 1
ATOM 853 C CA . ASP A 1 105 ? 0.019 6.672 4.459 1.00 92.38 105 ASP A CA 1
ATOM 854 C C . ASP A 1 105 ? -0.525 7.824 5.299 1.00 92.38 105 ASP A C 1
ATOM 856 O O . ASP A 1 105 ? -1.068 7.619 6.385 1.00 92.38 105 ASP A O 1
ATOM 860 N N . LEU A 1 106 ? -0.432 9.043 4.761 1.00 89.94 106 LEU A N 1
ATOM 861 C CA . LEU A 1 106 ? -1.031 10.217 5.396 1.00 89.94 106 LEU A CA 1
ATOM 862 C C . LEU A 1 106 ? -2.557 10.075 5.512 1.00 89.94 106 LEU A C 1
ATOM 864 O O . LEU A 1 106 ? -3.144 10.469 6.519 1.00 89.94 106 LEU A O 1
ATOM 868 N N . TYR A 1 107 ? -3.180 9.482 4.491 1.00 92.50 107 TYR A N 1
ATOM 869 C CA . TYR A 1 107 ? -4.609 9.198 4.440 1.00 92.50 107 TYR A CA 1
ATOM 870 C C . TYR A 1 107 ? -4.851 7.735 4.080 1.00 92.50 107 TYR A C 1
ATOM 872 O O . TYR A 1 107 ? -4.177 7.161 3.229 1.00 92.50 107 TYR A O 1
ATOM 880 N N . SER A 1 108 ? -5.875 7.139 4.676 1.00 93.25 108 SER A N 1
ATOM 881 C CA . SER A 1 108 ? -6.235 5.725 4.549 1.00 93.25 108 SER A CA 1
ATOM 882 C C . SER A 1 108 ? -6.979 5.397 3.243 1.00 93.25 108 SER A C 1
ATOM 884 O O . SER A 1 108 ? -7.773 4.465 3.195 1.00 93.25 108 SER A O 1
ATOM 886 N N . ASN A 1 109 ? -6.727 6.143 2.162 1.00 93.00 109 ASN A N 1
ATOM 887 C CA . ASN A 1 109 ? -7.351 5.922 0.852 1.00 93.00 109 ASN A CA 1
ATOM 888 C C . ASN A 1 109 ? -6.897 4.611 0.182 1.00 93.00 109 ASN A C 1
ATOM 890 O O . ASN A 1 109 ? -7.584 4.123 -0.708 1.00 93.00 109 ASN A O 1
ATOM 894 N N . ARG A 1 110 ? -5.758 4.035 0.599 1.00 94.62 110 ARG A N 1
ATOM 895 C CA . ARG A 1 110 ? -5.275 2.718 0.138 1.00 94.62 110 ARG A CA 1
ATOM 896 C C . ARG A 1 110 ? -5.692 1.561 1.054 1.00 94.62 110 ARG A C 1
ATOM 898 O O . ARG A 1 110 ? -5.119 0.475 0.970 1.00 94.62 110 ARG A O 1
ATOM 905 N N . THR A 1 111 ? -6.683 1.776 1.919 1.00 95.25 111 THR A N 1
ATOM 906 C CA . THR A 1 111 ? -7.330 0.689 2.653 1.00 95.25 111 THR A CA 1
ATOM 907 C C . THR A 1 111 ? -8.254 -0.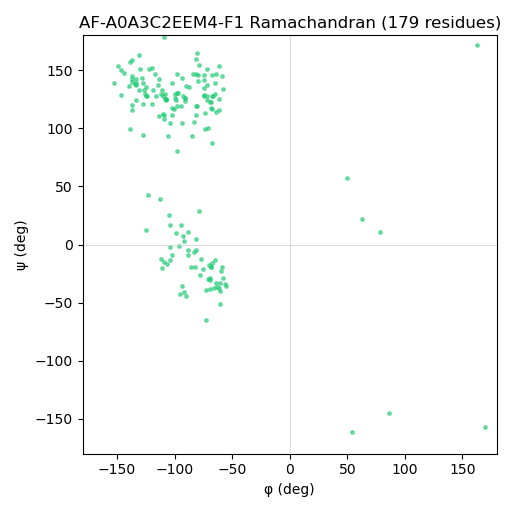083 1.717 1.00 95.25 111 THR A C 1
ATOM 909 O O . THR A 1 111 ? -9.098 0.511 1.053 1.00 95.25 111 THR A O 1
ATOM 912 N N . LEU A 1 112 ? -8.116 -1.408 1.680 1.00 96.31 112 LEU A N 1
ATOM 913 C CA . LEU A 1 112 ? -8.936 -2.286 0.841 1.00 96.31 112 LEU A CA 1
ATOM 914 C C . LEU A 1 112 ? -9.554 -3.390 1.698 1.00 96.31 112 LEU A C 1
ATOM 916 O O . LEU A 1 112 ? -8.824 -4.161 2.316 1.00 96.31 112 LEU A O 1
ATOM 920 N N . GLU A 1 113 ? -10.880 -3.480 1.738 1.00 95.94 113 GLU A N 1
ATOM 921 C CA . GLU A 1 113 ? -11.591 -4.538 2.469 1.00 95.94 113 GLU A CA 1
ATOM 922 C C . GLU A 1 113 ? -11.661 -5.829 1.645 1.00 95.94 113 GLU A C 1
ATOM 924 O O . GLU A 1 113 ? -11.768 -5.764 0.423 1.00 95.94 113 GLU A O 1
ATOM 929 N N . ASN A 1 114 ? -11.619 -6.985 2.313 1.00 96.06 114 ASN A N 1
ATOM 930 C CA . ASN A 1 114 ? -11.678 -8.332 1.728 1.00 96.06 114 ASN A CA 1
ATOM 931 C C . ASN A 1 114 ? -10.703 -8.570 0.556 1.00 96.06 114 ASN A C 1
ATOM 933 O O . ASN A 1 114 ? -11.132 -8.949 -0.535 1.00 96.06 114 ASN A O 1
ATOM 937 N N . PRO A 1 115 ? -9.383 -8.384 0.740 1.00 97.19 115 PRO A N 1
ATOM 938 C CA . PRO A 1 115 ? -8.418 -8.691 -0.311 1.00 97.19 115 PRO A CA 1
ATOM 939 C C . PRO A 1 115 ? -8.470 -10.180 -0.682 1.00 97.19 115 PRO A C 1
ATOM 941 O O . PRO A 1 115 ? -8.294 -11.048 0.173 1.00 97.19 115 PRO A O 1
ATOM 944 N N . VAL A 1 116 ? -8.675 -10.476 -1.966 1.00 97.44 116 VAL A N 1
ATOM 945 C CA . VAL A 1 116 ? -8.790 -11.848 -2.497 1.00 97.44 116 VAL A CA 1
ATOM 946 C C . VAL A 1 116 ? -7.607 -12.253 -3.366 1.00 97.44 116 VAL A C 1
ATOM 948 O O . VAL A 1 116 ? -7.377 -13.443 -3.585 1.00 97.44 116 VAL A O 1
ATOM 951 N N . ARG A 1 117 ? -6.851 -11.283 -3.892 1.00 97.81 117 ARG A N 1
ATOM 952 C CA . ARG A 1 117 ? -5.772 -11.553 -4.845 1.00 97.81 117 ARG A CA 1
ATOM 953 C C . ARG A 1 117 ? -4.623 -10.569 -4.678 1.00 97.81 117 ARG A C 1
ATOM 955 O O . ARG A 1 117 ? -4.838 -9.366 -4.724 1.00 97.81 117 ARG A O 1
ATOM 962 N N . ILE A 1 118 ? -3.401 -11.092 -4.557 1.00 97.56 118 ILE A N 1
ATOM 963 C CA . ILE A 1 118 ? -2.153 -10.321 -4.636 1.00 97.56 118 ILE A CA 1
ATOM 964 C C . ILE A 1 118 ? -1.444 -10.705 -5.933 1.00 97.56 118 ILE A C 1
ATOM 966 O O . ILE A 1 118 ? -1.213 -11.885 -6.196 1.00 97.56 118 ILE A O 1
ATOM 970 N N . MET A 1 119 ? -1.076 -9.715 -6.741 1.00 96.56 119 MET A N 1
ATOM 971 C CA . MET A 1 119 ? -0.313 -9.912 -7.972 1.00 96.56 119 MET A CA 1
ATOM 972 C C . MET A 1 119 ? 0.933 -9.047 -7.967 1.00 96.56 119 MET A C 1
ATOM 974 O O . MET A 1 119 ? 0.838 -7.834 -7.807 1.00 96.56 119 MET A O 1
ATOM 978 N N . VAL A 1 120 ? 2.084 -9.649 -8.254 1.00 95.88 120 VAL A N 1
ATOM 979 C CA . VAL A 1 120 ? 3.295 -8.900 -8.597 1.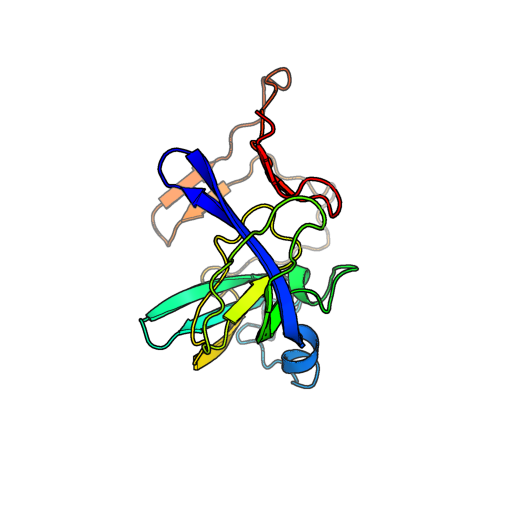00 95.88 120 VAL A CA 1
ATOM 980 C C . VAL A 1 120 ? 3.331 -8.727 -10.112 1.00 95.88 120 VAL A C 1
ATOM 982 O O . VAL A 1 120 ? 3.285 -9.710 -10.854 1.00 95.88 120 VAL A O 1
ATOM 985 N N . LYS A 1 121 ? 3.402 -7.481 -10.574 1.00 94.25 121 LYS A N 1
ATOM 986 C CA . LYS A 1 121 ? 3.485 -7.110 -11.988 1.00 94.25 121 LYS A CA 1
ATOM 987 C C . LYS A 1 121 ? 4.809 -6.399 -12.253 1.00 94.25 121 LYS A C 1
ATOM 989 O O . LYS A 1 121 ? 5.323 -5.692 -11.394 1.00 94.25 121 LYS A O 1
ATOM 994 N N . SER A 1 122 ? 5.353 -6.594 -13.448 1.00 92.19 122 SER A N 1
ATOM 995 C CA . SER A 1 122 ? 6.443 -5.783 -13.995 1.00 92.19 122 SER A CA 1
ATOM 996 C C . SER A 1 122 ? 5.871 -4.809 -15.005 1.00 92.19 122 SER A C 1
ATOM 998 O O . SER A 1 122 ? 5.033 -5.213 -15.814 1.00 92.19 122 SER A O 1
ATOM 1000 N N . PHE A 1 123 ? 6.343 -3.568 -15.000 1.00 88.44 123 PHE A N 1
ATOM 1001 C CA . PHE A 1 123 ? 5.981 -2.607 -16.028 1.00 88.44 123 PHE A CA 1
ATOM 1002 C C . PHE A 1 123 ? 6.443 -3.098 -17.404 1.00 88.44 123 PHE A C 1
ATOM 1004 O O . PHE A 1 123 ? 7.634 -3.259 -17.667 1.00 88.44 123 PHE A O 1
ATOM 1011 N N . ASP A 1 124 ? 5.480 -3.355 -18.281 1.00 82.81 124 ASP A N 1
ATOM 1012 C CA . ASP A 1 124 ? 5.697 -3.921 -19.612 1.00 82.81 124 ASP A CA 1
ATOM 1013 C C . ASP A 1 124 ? 5.109 -3.051 -20.730 1.00 82.81 124 ASP A C 1
ATOM 1015 O O . ASP A 1 124 ? 5.012 -3.487 -21.872 1.00 82.81 124 ASP A O 1
ATOM 1019 N N . GLN A 1 125 ? 4.730 -1.810 -20.410 1.00 80.50 125 GLN A N 1
ATOM 1020 C CA . GLN A 1 125 ? 4.123 -0.884 -21.371 1.00 80.50 125 GLN A CA 1
ATOM 1021 C C . GLN A 1 125 ? 5.161 -0.168 -22.241 1.00 80.50 125 GLN A C 1
ATOM 1023 O O . GLN A 1 125 ? 4.820 0.370 -23.293 1.00 80.50 125 GLN A O 1
ATOM 1028 N N . LYS A 1 126 ? 6.425 -0.130 -21.805 1.00 78.56 126 LYS A N 1
ATOM 1029 C CA . LYS A 1 126 ? 7.522 0.478 -22.558 1.00 78.56 126 LYS A CA 1
ATOM 1030 C C . LYS A 1 126 ? 8.853 -0.165 -22.200 1.00 78.56 126 LYS A C 1
ATOM 1032 O O . LYS A 1 126 ? 9.149 -0.392 -21.029 1.00 78.56 126 LYS A O 1
ATOM 1037 N N . GLU A 1 127 ? 9.674 -0.387 -23.216 1.00 79.12 127 GLU A N 1
ATOM 1038 C CA . GLU A 1 127 ? 11.069 -0.774 -23.045 1.00 79.12 127 GLU A CA 1
ATOM 1039 C C . GLU A 1 127 ? 11.950 0.470 -22.911 1.00 79.12 127 GLU A C 1
ATOM 1041 O O . GLU A 1 127 ? 11.811 1.446 -23.655 1.00 79.12 127 GLU A O 1
ATOM 1046 N N . TYR A 1 128 ? 12.868 0.435 -21.949 1.00 75.75 128 TYR A N 1
ATOM 1047 C CA . TYR A 1 128 ? 13.851 1.490 -21.745 1.00 75.75 128 TYR A CA 1
ATOM 1048 C C . TYR A 1 128 ? 15.219 0.991 -22.183 1.00 75.75 128 TYR A C 1
ATOM 1050 O O . TYR A 1 128 ? 15.707 -0.025 -21.688 1.00 75.75 128 TYR A O 1
ATOM 1058 N N . VAL A 1 129 ? 15.859 1.734 -23.084 1.00 79.62 129 VAL A N 1
ATOM 1059 C CA . VAL A 1 129 ? 17.251 1.478 -23.450 1.00 79.62 129 VAL A CA 1
ATOM 1060 C C . VAL A 1 129 ? 18.128 1.818 -22.248 1.00 79.62 129 VAL A C 1
ATOM 1062 O O . VAL A 1 129 ? 18.171 2.965 -21.802 1.00 79.62 129 VAL A O 1
ATOM 1065 N N . ILE A 1 130 ? 18.823 0.817 -21.710 1.00 82.12 130 ILE A N 1
ATOM 1066 C CA . ILE A 1 130 ? 19.731 1.000 -20.577 1.00 82.12 130 ILE A CA 1
ATOM 1067 C C . ILE A 1 130 ? 21.079 1.488 -21.111 1.00 82.12 130 ILE A C 1
ATOM 1069 O O . ILE A 1 130 ? 21.856 0.704 -21.649 1.00 82.12 130 ILE A O 1
ATOM 1073 N N . ASN A 1 131 ? 21.374 2.772 -20.916 1.00 85.94 131 ASN A N 1
ATOM 1074 C CA . ASN A 1 131 ? 22.696 3.341 -21.160 1.00 85.94 131 ASN A CA 1
ATOM 1075 C C . ASN A 1 131 ? 23.351 3.699 -19.815 1.00 85.94 131 ASN A C 1
ATOM 1077 O O . ASN A 1 131 ? 22.877 4.585 -19.106 1.00 85.94 131 ASN A O 1
ATOM 1081 N N . ARG A 1 132 ? 24.415 2.973 -19.447 1.00 85.06 132 ARG A N 1
ATOM 1082 C CA . ARG A 1 132 ? 25.150 3.164 -18.181 1.00 85.06 132 ARG A CA 1
ATOM 1083 C C . ARG A 1 132 ? 26.278 4.191 -18.284 1.00 85.06 132 ARG A C 1
ATOM 1085 O O . ARG A 1 132 ? 26.813 4.589 -17.255 1.00 85.06 132 ARG A O 1
ATOM 1092 N N . ASP A 1 133 ? 26.588 4.639 -19.495 1.00 91.38 133 ASP A N 1
ATOM 1093 C CA . ASP A 1 133 ? 27.707 5.534 -19.791 1.00 91.38 133 ASP A CA 1
ATOM 1094 C C . ASP A 1 133 ? 27.260 6.999 -19.928 1.00 91.38 133 ASP A C 1
ATOM 1096 O O . ASP A 1 133 ? 28.031 7.856 -20.356 1.00 91.38 133 ASP A O 1
ATOM 1100 N N . ILE A 1 134 ? 26.008 7.312 -19.568 1.00 88.31 134 ILE A N 1
ATOM 1101 C CA . ILE A 1 134 ? 25.482 8.679 -19.616 1.00 88.31 134 ILE A CA 1
ATOM 1102 C C . ILE A 1 134 ? 26.265 9.559 -18.629 1.00 88.31 134 ILE A C 1
ATOM 1104 O O . ILE A 1 134 ? 26.179 9.382 -17.413 1.00 88.31 134 ILE A O 1
ATOM 1108 N N . GLN A 1 135 ? 27.002 10.533 -19.167 1.00 88.62 135 GLN A N 1
ATOM 1109 C CA . GLN A 1 135 ? 27.783 11.516 -18.417 1.00 88.62 135 GLN A CA 1
ATOM 1110 C C . GLN A 1 135 ? 27.594 12.916 -19.036 1.00 88.62 135 GLN A C 1
ATOM 1112 O O . GLN A 1 135 ? 28.012 13.122 -20.177 1.00 88.62 135 GLN A O 1
ATOM 1117 N N . PRO A 1 136 ? 26.998 13.891 -18.323 1.00 89.62 136 PRO A N 1
ATOM 1118 C CA . PRO A 1 136 ? 26.337 13.760 -17.023 1.00 89.62 136 PRO A CA 1
ATOM 1119 C C . PRO A 1 136 ? 25.001 13.013 -17.143 1.00 89.62 136 PRO A C 1
ATOM 1121 O O . PRO A 1 136 ? 24.324 13.114 -18.165 1.00 89.62 136 PRO A O 1
ATOM 1124 N N . LEU A 1 137 ? 24.584 12.315 -16.081 1.00 88.38 137 LEU A N 1
ATOM 1125 C CA . LEU A 1 137 ? 23.236 11.747 -15.975 1.00 88.38 137 LEU A CA 1
ATOM 1126 C C . LEU A 1 137 ? 22.205 12.884 -15.868 1.00 88.38 137 LEU A C 1
ATOM 1128 O O . LEU A 1 137 ? 21.865 13.328 -14.773 1.00 88.38 137 LEU A O 1
ATOM 1132 N N . TYR A 1 138 ? 21.752 13.385 -17.016 1.00 87.94 138 TYR A N 1
ATOM 1133 C CA . TYR A 1 138 ? 20.900 14.565 -17.116 1.00 87.94 138 TYR A CA 1
ATOM 1134 C C . TYR A 1 138 ? 19.731 14.340 -18.078 1.00 87.94 138 TYR A C 1
ATOM 1136 O O . TYR A 1 138 ? 19.897 13.782 -19.162 1.00 87.94 138 TYR A O 1
ATOM 1144 N N . SER A 1 139 ? 18.550 14.820 -17.684 1.00 85.88 139 SER A N 1
ATOM 1145 C CA . SER A 1 139 ? 17.363 14.906 -18.536 1.00 85.88 139 SER A CA 1
ATOM 1146 C C . SER A 1 139 ? 16.861 16.346 -18.538 1.00 85.88 139 SER A C 1
ATOM 1148 O O . SER A 1 139 ? 16.657 16.920 -17.472 1.00 85.88 139 SER A O 1
ATOM 1150 N N . HIS A 1 140 ? 16.654 16.922 -19.725 1.00 86.88 140 HIS A N 1
ATOM 1151 C CA . HIS A 1 140 ? 16.168 18.301 -19.875 1.00 86.88 140 HIS A CA 1
ATOM 1152 C C . HIS A 1 140 ? 14.698 18.451 -19.462 1.00 86.88 140 HIS A C 1
ATOM 1154 O O . HIS A 1 140 ? 14.287 19.513 -19.006 1.00 86.88 140 HIS A O 1
ATOM 1160 N N . GLU A 1 141 ? 13.907 17.391 -19.628 1.00 90.88 141 GLU A N 1
ATOM 1161 C CA . GLU A 1 141 ? 12.481 17.371 -19.318 1.00 90.88 141 GLU A CA 1
ATOM 1162 C C . GLU A 1 141 ? 12.091 16.078 -18.598 1.00 90.88 141 GLU A C 1
ATOM 1164 O O . GLU A 1 141 ? 12.772 15.051 -18.704 1.00 90.88 141 GLU A O 1
ATOM 1169 N N . ILE A 1 142 ? 10.965 16.121 -17.883 1.00 90.19 142 ILE A N 1
ATOM 1170 C CA . ILE A 1 142 ? 10.297 14.928 -17.364 1.00 90.19 142 ILE A CA 1
ATOM 1171 C C . ILE A 1 142 ? 9.015 14.750 -18.169 1.00 90.19 142 ILE A C 1
ATOM 1173 O O . ILE A 1 142 ? 8.065 15.513 -18.016 1.00 90.19 142 ILE A O 1
ATOM 1177 N N . ARG A 1 143 ? 8.988 13.741 -19.039 1.00 88.31 143 ARG A N 1
ATOM 1178 C CA . ARG A 1 143 ? 7.813 13.409 -19.848 1.00 88.31 143 ARG A CA 1
ATOM 1179 C C . ARG A 1 143 ? 7.022 12.279 -19.203 1.00 88.31 143 ARG A C 1
ATOM 1181 O O . ARG A 1 143 ? 7.525 11.163 -19.068 1.00 88.31 143 ARG A O 1
ATOM 1188 N N . VAL A 1 144 ? 5.770 12.555 -18.865 1.00 88.81 144 VAL A N 1
ATOM 1189 C CA . VAL A 1 144 ? 4.803 11.564 -18.391 1.00 88.81 144 VAL A CA 1
ATOM 1190 C C . VAL A 1 144 ? 4.050 11.022 -19.597 1.00 88.81 144 VAL A C 1
ATOM 1192 O O . VAL A 1 144 ? 3.500 11.792 -20.379 1.00 88.81 144 VAL A O 1
ATOM 1195 N N . ASN A 1 145 ? 4.032 9.701 -19.756 1.00 84.56 145 ASN A N 1
ATOM 1196 C CA . ASN A 1 145 ? 3.258 9.028 -20.798 1.00 84.56 145 ASN A CA 1
ATOM 1197 C C . ASN A 1 145 ? 2.084 8.312 -20.125 1.00 84.56 145 ASN A C 1
ATOM 1199 O O . ASN A 1 145 ? 2.294 7.527 -19.200 1.00 84.56 145 ASN A O 1
ATOM 1203 N N . ILE A 1 146 ? 0.869 8.602 -20.576 1.00 83.44 146 ILE A N 1
ATOM 1204 C CA . ILE A 1 146 ? -0.366 7.951 -20.151 1.00 83.44 146 ILE A CA 1
ATOM 1205 C C . ILE A 1 146 ? -0.845 7.126 -21.345 1.00 83.44 146 ILE A C 1
ATOM 1207 O O . ILE A 1 146 ? -1.236 7.673 -22.377 1.00 83.44 146 ILE A O 1
ATOM 1211 N N . ASN A 1 147 ? -0.813 5.802 -21.204 1.00 78.56 147 ASN A N 1
ATOM 1212 C CA . ASN A 1 147 ? -1.086 4.864 -22.297 1.00 78.56 147 ASN A CA 1
ATOM 1213 C C . ASN A 1 147 ? -0.190 5.139 -23.527 1.00 78.56 147 ASN A C 1
ATOM 1215 O O . ASN A 1 147 ? 0.869 5.757 -23.406 1.00 78.56 147 ASN A O 1
ATOM 1219 N N . GLN A 1 148 ? -0.569 4.631 -24.702 1.00 73.69 148 GLN A N 1
ATOM 1220 C CA . GLN A 1 148 ? 0.238 4.776 -25.920 1.00 73.69 148 GLN A CA 1
ATOM 1221 C C . GLN A 1 148 ? 0.121 6.169 -26.565 1.00 73.69 148 GLN A C 1
ATOM 1223 O O . GLN A 1 148 ? 1.074 6.619 -27.193 1.00 73.69 148 GLN A O 1
ATOM 1228 N N . ASP A 1 149 ? -0.996 6.876 -26.354 1.00 76.94 149 ASP A N 1
ATOM 1229 C CA . ASP A 1 149 ? -1.360 8.029 -27.194 1.00 76.94 149 ASP A CA 1
ATOM 1230 C C . ASP A 1 149 ? -1.303 9.390 -26.493 1.00 76.94 149 ASP A C 1
ATOM 1232 O O . ASP A 1 149 ? -1.357 10.427 -27.155 1.00 76.94 149 ASP A O 1
ATOM 1236 N N . SER A 1 150 ? -1.194 9.428 -25.162 1.00 81.44 150 SER A N 1
ATOM 1237 C CA . SER A 1 150 ? -1.168 10.692 -24.422 1.00 81.44 150 SER A CA 1
ATOM 1238 C C . SER A 1 150 ? 0.134 10.870 -23.659 1.00 81.44 150 SER A C 1
ATOM 1240 O O . SER A 1 150 ? 0.617 9.971 -22.977 1.00 81.44 150 SER A O 1
ATOM 1242 N N . SER A 1 151 ? 0.729 12.054 -23.772 1.00 88.94 151 SER A N 1
ATOM 1243 C CA . SER A 1 151 ? 1.895 12.423 -22.981 1.00 88.94 151 SER A CA 1
ATOM 1244 C C . SER A 1 151 ? 1.867 13.907 -22.662 1.00 88.94 151 SER A C 1
ATOM 1246 O O . SER A 1 151 ? 1.330 14.706 -23.430 1.00 88.94 151 SER A O 1
ATOM 1248 N N . PHE A 1 152 ? 2.446 14.272 -21.528 1.00 91.88 152 PHE A N 1
ATOM 1249 C CA . PHE A 1 152 ? 2.675 15.661 -21.163 1.00 91.88 152 PHE A CA 1
ATOM 1250 C C . PHE A 1 152 ? 4.054 15.802 -20.530 1.00 91.88 152 PHE A C 1
ATOM 1252 O O . PHE A 1 152 ? 4.636 14.839 -20.027 1.00 91.88 152 PHE A O 1
ATOM 1259 N N . VAL A 1 153 ? 4.597 17.010 -20.581 1.00 92.94 153 VAL A N 1
ATOM 1260 C CA . VAL A 1 153 ? 5.860 17.343 -19.927 1.00 92.94 153 VAL A CA 1
ATOM 1261 C C . VAL A 1 153 ? 5.537 18.009 -18.600 1.00 92.94 153 VAL A C 1
ATOM 1263 O O . VAL A 1 153 ? 4.721 18.928 -18.558 1.00 92.94 153 VAL A O 1
ATOM 1266 N N . ILE A 1 154 ? 6.157 17.535 -17.519 1.00 90.75 154 ILE A N 1
ATOM 1267 C CA . ILE A 1 154 ? 6.107 18.226 -16.232 1.00 90.75 154 ILE A CA 1
ATOM 1268 C C . ILE A 1 154 ? 6.885 19.533 -16.410 1.00 90.75 154 ILE A C 1
ATOM 1270 O O . ILE A 1 154 ? 8.085 19.478 -16.704 1.00 90.75 154 ILE A O 1
ATOM 1274 N N . PRO A 1 155 ? 6.231 20.698 -16.280 1.00 85.69 155 PRO A N 1
ATOM 1275 C CA . PRO A 1 155 ? 6.912 21.971 -16.435 1.00 85.69 155 PRO A CA 1
ATOM 1276 C C . PRO A 1 155 ? 7.960 22.136 -15.334 1.00 85.69 155 PRO A C 1
ATOM 1278 O O . PRO A 1 155 ? 7.778 21.680 -14.204 1.00 85.69 155 PRO A O 1
ATOM 1281 N N . ALA A 1 156 ? 9.061 22.813 -15.661 1.00 83.88 156 ALA A N 1
ATOM 1282 C CA . ALA A 1 156 ? 10.019 23.222 -14.646 1.00 83.88 156 ALA A CA 1
ATOM 1283 C C . ALA A 1 156 ? 9.306 24.100 -13.607 1.00 83.88 156 ALA A C 1
ATOM 1285 O O . ALA A 1 156 ? 8.548 25.003 -13.964 1.00 83.88 156 ALA A O 1
ATOM 1286 N N . VAL A 1 157 ? 9.548 23.834 -12.323 1.00 79.69 157 VAL A N 1
ATOM 1287 C CA . VAL A 1 157 ? 8.996 24.650 -11.240 1.00 79.69 157 VAL A CA 1
ATOM 1288 C C . VAL A 1 157 ? 9.720 25.993 -11.255 1.00 79.69 157 VAL A C 1
ATOM 1290 O O . VAL A 1 157 ? 10.856 26.100 -10.801 1.00 79.69 157 VAL A O 1
ATOM 1293 N N . THR A 1 158 ? 9.083 27.014 -11.823 1.00 79.50 158 THR A N 1
ATOM 1294 C CA . THR A 1 158 ? 9.640 28.373 -11.901 1.00 79.50 158 THR A CA 1
ATOM 1295 C C . THR A 1 158 ? 9.357 29.200 -10.651 1.00 79.50 158 THR A C 1
ATOM 1297 O O . THR A 1 158 ? 10.050 30.181 -10.402 1.00 79.50 158 THR A O 1
ATOM 1300 N N . GLU A 1 159 ? 8.360 28.810 -9.854 1.00 77.88 159 GLU A N 1
ATOM 1301 C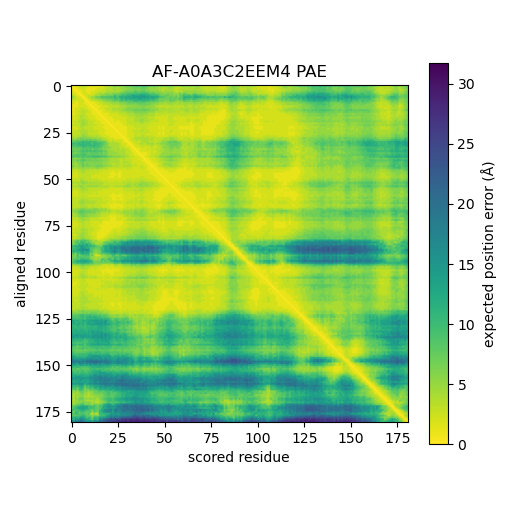 CA . GLU A 1 159 ? 7.895 29.557 -8.687 1.00 77.88 159 GLU A CA 1
ATOM 1302 C C . GLU A 1 159 ? 7.861 28.642 -7.454 1.00 77.88 159 GLU A C 1
ATOM 1304 O O . GLU A 1 159 ? 6.917 27.895 -7.220 1.00 77.88 159 GLU A O 1
ATOM 1309 N N . THR A 1 160 ? 8.940 28.660 -6.668 1.00 77.31 160 THR A N 1
ATOM 1310 C CA . THR A 1 160 ? 9.093 27.824 -5.460 1.00 77.31 160 THR A CA 1
ATOM 1311 C C . THR A 1 160 ? 8.612 28.519 -4.183 1.00 77.31 160 THR A C 1
ATOM 1313 O O . THR A 1 160 ? 8.768 27.979 -3.091 1.00 77.31 160 THR A O 1
ATOM 1316 N N . SER A 1 161 ? 8.066 29.733 -4.293 1.00 79.06 161 SER A N 1
ATOM 1317 C CA . SER A 1 161 ? 7.510 30.508 -3.174 1.00 79.06 161 SER A CA 1
ATOM 1318 C C . SER A 1 161 ? 6.126 30.019 -2.741 1.00 79.06 161 SER A C 1
ATOM 1320 O O . SER A 1 161 ? 5.632 30.429 -1.689 1.00 79.06 161 SER A O 1
ATOM 1322 N N . GLN A 1 162 ? 5.490 29.159 -3.539 1.00 73.69 162 GLN A N 1
ATOM 1323 C CA . GLN A 1 162 ? 4.134 28.697 -3.297 1.00 73.69 162 GLN A CA 1
ATOM 1324 C C . GLN A 1 162 ? 4.110 27.699 -2.131 1.00 73.69 162 GLN A C 1
ATOM 1326 O O . GLN A 1 162 ? 4.435 26.519 -2.267 1.00 73.69 162 GLN A O 1
ATOM 1331 N N . LEU A 1 163 ? 3.731 28.193 -0.953 1.00 75.88 163 LEU A N 1
ATOM 1332 C CA . LEU A 1 163 ? 3.490 27.358 0.216 1.00 75.88 163 LEU A CA 1
ATOM 1333 C C . LEU A 1 163 ? 2.238 26.511 -0.025 1.00 75.88 163 LEU A C 1
ATOM 1335 O O . LEU A 1 163 ? 1.158 27.041 -0.278 1.00 75.88 163 LEU A O 1
ATOM 1339 N N . SER A 1 164 ? 2.395 25.191 0.060 1.00 74.38 164 SER A N 1
ATOM 1340 C CA . SER A 1 164 ? 1.281 24.244 0.019 1.00 74.38 164 SER A CA 1
ATOM 1341 C C . SER A 1 164 ? 0.924 23.828 1.440 1.00 74.38 164 SER A C 1
ATOM 1343 O O . SER A 1 164 ? 1.783 23.341 2.178 1.00 74.38 164 SER A O 1
ATOM 1345 N N . SER A 1 165 ? -0.336 24.017 1.818 1.00 79.00 165 SER A N 1
ATOM 1346 C CA . SER A 1 165 ? -0.874 23.520 3.083 1.00 79.00 165 SER A CA 1
ATOM 1347 C C . SER A 1 165 ? -1.441 22.121 2.887 1.00 79.00 165 SER A C 1
ATOM 1349 O O . SER A 1 165 ? -2.153 21.865 1.917 1.00 79.00 165 SER A O 1
ATOM 1351 N N . TYR A 1 166 ? -1.150 21.228 3.829 1.00 78.50 166 TYR A N 1
ATOM 1352 C CA . TYR A 1 166 ? -1.707 19.881 3.865 1.00 78.50 166 TYR A CA 1
ATOM 1353 C C . TYR A 1 166 ? -2.553 19.732 5.121 1.00 78.50 166 TYR A C 1
ATOM 1355 O O . TYR A 1 166 ? -2.076 19.984 6.227 1.00 78.50 166 TYR A O 1
ATOM 1363 N N . ASN A 1 167 ? -3.797 19.293 4.948 1.00 81.62 167 ASN A N 1
ATOM 1364 C CA . ASN A 1 167 ? -4.687 19.019 6.069 1.00 81.62 167 ASN A CA 1
ATOM 1365 C C . ASN A 1 167 ? -4.217 17.746 6.774 1.00 81.62 167 ASN A C 1
ATOM 1367 O O . ASN A 1 167 ? -4.043 16.708 6.134 1.00 81.62 167 ASN A O 1
ATOM 1371 N N . THR A 1 168 ? -4.026 17.796 8.089 1.00 78.31 168 THR A N 1
ATOM 1372 C CA . THR A 1 168 ? -3.580 16.627 8.854 1.00 78.31 168 THR A CA 1
ATOM 1373 C C . THR A 1 168 ? -4.515 16.367 10.020 1.00 78.31 168 THR A C 1
ATOM 1375 O O . THR A 1 168 ? -4.957 17.276 10.714 1.00 78.31 168 THR A O 1
ATOM 1378 N N . SER A 1 169 ? -4.816 15.095 10.252 1.00 76.94 169 SER A N 1
ATOM 1379 C CA . SER A 1 169 ? -5.563 14.648 11.423 1.00 76.94 169 SER A CA 1
ATOM 1380 C C . SER A 1 169 ? -4.596 14.115 12.472 1.00 76.94 169 SER A C 1
ATOM 1382 O O . SER A 1 169 ? -3.797 13.229 12.157 1.00 76.9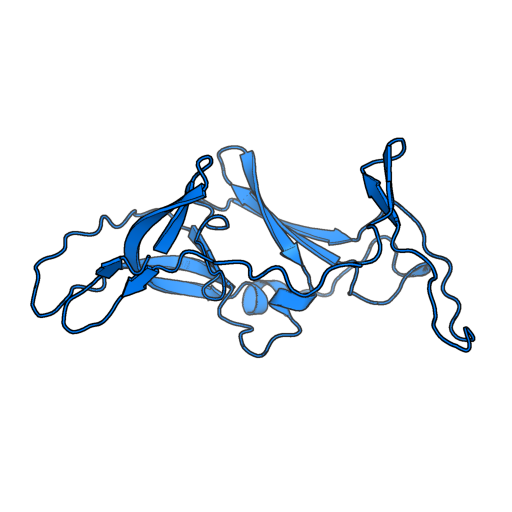4 169 SER A O 1
ATOM 1384 N N . PHE A 1 170 ? -4.700 14.572 13.719 1.00 78.38 170 PHE A N 1
ATOM 1385 C CA . PHE A 1 170 ? -3.899 14.032 14.817 1.00 78.38 170 PHE A CA 1
ATOM 1386 C C . PHE A 1 170 ? -4.783 13.331 15.848 1.00 78.38 170 PHE A C 1
ATOM 1388 O O . PHE A 1 170 ? -5.835 13.839 16.234 1.00 78.38 170 PHE A O 1
ATOM 1395 N N . PHE A 1 171 ? -4.338 12.172 16.334 1.00 79.25 171 PHE A N 1
ATOM 1396 C CA . PHE A 1 171 ? -4.989 11.451 17.423 1.00 79.25 171 PHE A CA 1
ATOM 1397 C C . PHE A 1 171 ? -4.022 11.295 18.598 1.00 79.25 171 PHE A C 1
ATOM 1399 O O . PHE A 1 171 ? -2.961 10.687 18.464 1.00 79.25 171 PHE A O 1
ATOM 1406 N N . GLY A 1 172 ? -4.402 11.826 19.761 1.00 75.94 172 GLY A N 1
ATOM 1407 C CA . GLY A 1 172 ? -3.638 11.707 21.000 1.00 75.94 172 GLY A CA 1
ATOM 1408 C C . GLY A 1 172 ? -4.370 10.880 22.056 1.00 75.94 172 GLY A C 1
ATOM 1409 O O . GLY A 1 172 ? -5.573 11.031 22.256 1.00 75.94 172 GLY A O 1
ATOM 1410 N N . MET A 1 173 ? -3.630 10.069 22.817 1.00 66.69 173 MET A N 1
ATOM 1411 C CA . MET A 1 173 ? -4.193 9.194 23.862 1.00 66.69 173 MET A CA 1
ATOM 1412 C C . MET A 1 173 ? -4.988 9.950 24.946 1.00 66.69 173 MET A C 1
ATOM 1414 O O . MET A 1 173 ? -5.921 9.404 25.530 1.00 66.69 173 MET A O 1
ATOM 1418 N N . GLY A 1 174 ? -4.641 11.214 25.216 1.00 72.88 174 GLY A N 1
ATOM 1419 C CA . GLY A 1 174 ? -5.309 12.035 26.227 1.00 72.88 174 GLY A CA 1
ATOM 1420 C C . GLY A 1 174 ? -6.711 12.487 25.815 1.00 72.88 174 GLY A C 1
ATOM 1421 O O . GLY A 1 174 ? -7.686 12.113 26.455 1.00 72.88 174 GLY A O 1
ATOM 1422 N N . MET A 1 175 ? -6.803 13.311 24.769 1.00 69.06 175 MET A N 1
ATOM 1423 C CA . MET A 1 175 ? -8.038 14.000 24.358 1.00 69.06 175 MET A CA 1
ATOM 1424 C C . MET A 1 175 ? -8.741 13.360 23.149 1.00 69.06 175 MET A C 1
ATOM 1426 O O . MET A 1 175 ? -9.873 13.735 22.842 1.00 69.06 175 MET A O 1
ATOM 1430 N N . GLY A 1 176 ? -8.099 12.388 22.493 1.00 77.06 176 GLY A N 1
ATOM 1431 C CA . GLY A 1 176 ? -8.588 11.760 21.272 1.00 77.06 176 GLY A CA 1
ATOM 1432 C C . GLY A 1 176 ? -8.178 12.531 20.016 1.00 77.06 176 GLY A C 1
ATOM 1433 O O . GLY A 1 176 ? -7.071 13.066 19.938 1.00 77.06 176 GLY A O 1
ATOM 1434 N N . TYR A 1 177 ? -9.062 12.536 19.020 1.00 75.75 177 TYR A N 1
ATOM 1435 C CA . TYR A 1 177 ? -8.859 13.234 17.752 1.00 75.75 177 TYR A CA 1
ATOM 1436 C C . TYR A 1 177 ? -8.954 14.756 17.915 1.00 75.75 177 TYR A C 1
ATOM 1438 O O . TYR A 1 177 ? -9.853 15.265 18.593 1.00 75.75 177 TYR A O 1
ATOM 1446 N N . HIS A 1 178 ? -8.031 15.458 17.263 1.00 69.00 178 HIS A N 1
ATOM 1447 C CA . HIS A 1 178 ? -8.050 16.900 17.071 1.00 69.00 178 HIS A CA 1
ATOM 1448 C C . HIS A 1 178 ? -7.982 17.206 15.580 1.00 69.00 178 HIS A C 1
ATOM 1450 O O . HIS A 1 178 ? -7.083 16.732 14.881 1.00 69.00 178 HIS A O 1
ATOM 1456 N N . ASP A 1 179 ? -8.928 18.018 15.123 1.00 62.53 179 ASP A N 1
ATOM 1457 C CA . ASP A 1 179 ? -8.890 18.576 13.784 1.00 62.53 179 ASP A CA 1
ATOM 1458 C C . ASP A 1 179 ? -7.948 19.785 13.792 1.00 62.53 179 ASP A C 1
ATOM 1460 O O . ASP A 1 179 ? -8.223 20.786 14.459 1.00 62.53 179 ASP A O 1
ATOM 1464 N N . ASN A 1 180 ? -6.802 19.661 13.122 1.00 57.81 180 ASN A N 1
ATOM 1465 C CA . ASN A 1 180 ? -5.852 20.754 12.955 1.00 57.81 180 ASN A CA 1
ATOM 1466 C C . ASN A 1 180 ? -6.003 21.270 11.521 1.00 57.81 180 ASN A C 1
ATOM 1468 O O . ASN A 1 180 ? -5.565 20.615 10.575 1.00 57.81 180 ASN A O 1
ATOM 1472 N N . LYS A 1 181 ? -6.658 22.426 11.389 1.00 50.22 181 LYS A N 1
ATOM 1473 C CA . LYS A 1 181 ? -6.682 23.213 10.152 1.00 50.22 181 LYS A CA 1
ATOM 1474 C C . LYS A 1 181 ? -5.365 23.947 9.947 1.00 50.22 181 LYS A C 1
ATOM 1476 O O . LYS A 1 181 ? -4.803 24.415 10.964 1.00 50.22 181 LYS A O 1
#

Foldseek 3Di:
DWAQDPVRDIHDQAAKDFDAFFPLNVPVVDDDPAPCCVQDVDQQQKKKWWAAPVRDIAIDTPCVCPVDPPNRQFGFTQDMDGQAAPPDGDDRDDDNWTWGAHPPDQHGPRIDTHTDDMDMHGDDQDGDDDDPPDVPPDDPWDWDDDHDPDIDTDDDCPDPVDDDDHFGWDADNHPGIDGDD

Sequence (181 aa):
ESVLTSENNVEFIGAFRYKGYSLFDLLNPHLLKKKNVEIFRPPIDLYVVIENDKGESVVFSWSEIFQTNLIHQIILATEVAPIKSYKKDTEYKTGEQWKVISASDLYSNRTLENPVRIMVKSFDQKEYVINRDIQPLYSHEIRVNINQDSSFVIPAVTETSQLSSYNTSFFGMGMGYHDNK

Secondary structure (DSSP, 8-state):
-EEE-TTSPEEE---EEEEEEEHHHHHTTS----TTTTT--SGGGEEEEEEETTS-EEEEEHHHHHSSS-TTSEEEEEEEEE---SSS---PPPPSS-EEEETT-SSGGG-EESEEEEEEEE--S------S--SS---S-EEEEETTTEEEEEPP---TT-PPP--EEEEETTTEEEEE-

Mean predicted aligned error: 7.03 Å